Protein AF-A0A9N9IMJ1-F1 (afdb_monomer_lite)

Foldseek 3Di:
DVVDPLLVVLLVLLQVLLCLCVVDVVLVVQLVVDPQADNQQHADPPDVVSSLSNLVRCLSSLVSSLVSCPDPVNVVVDDPVSNVLSNDCPSVLSSVVVNLCVLVVLVPDPDNQLQVNVVNLVVSLVVLVVSPDPPVVSVVSCVVSVVVCVVSDDLVSLVSNQPPPVDDHDPCSCPPRVVVVCCVVVVVVVVPD

Structure (mmCIF, N/CA/C/O backbone):
data_AF-A0A9N9IMJ1-F1
#
_entry.id   AF-A0A9N9IMJ1-F1
#
loop_
_atom_site.group_PDB
_atom_site.id
_atom_site.type_symbol
_atom_site.label_atom_id
_atom_site.label_alt_id
_atom_site.label_comp_id
_atom_site.label_asym_id
_atom_site.label_entity_id
_atom_site.label_seq_id
_atom_site.pdbx_PDB_ins_code
_atom_site.Cartn_x
_atom_site.Cartn_y
_atom_site.Cartn_z
_atom_site.occupancy
_atom_site.B_iso_or_equiv
_atom_site.auth_seq_id
_atom_site.auth_comp_id
_atom_site.auth_asym_id
_atom_site.auth_atom_id
_atom_site.pdbx_PDB_model_num
ATOM 1 N N . ILE A 1 1 ? 13.714 1.171 -1.901 1.00 51.81 1 ILE A N 1
ATOM 2 C CA . ILE A 1 1 ? 12.411 1.342 -1.231 1.00 51.81 1 ILE A CA 1
ATOM 3 C C . ILE A 1 1 ? 12.618 1.492 0.271 1.00 51.81 1 ILE A C 1
ATOM 5 O O . ILE A 1 1 ? 12.362 2.570 0.767 1.00 51.81 1 ILE A O 1
ATOM 9 N N . LEU A 1 2 ? 13.234 0.513 0.952 1.00 51.47 2 LEU A N 1
ATOM 10 C CA . LEU A 1 2 ? 13.618 0.561 2.384 1.00 51.47 2 LEU A CA 1
ATOM 11 C C . LEU A 1 2 ? 14.613 1.675 2.801 1.00 51.47 2 LEU A C 1
ATOM 13 O O . LEU A 1 2 ? 15.133 1.638 3.903 1.00 51.47 2 LEU A O 1
ATOM 17 N N . LYS A 1 3 ? 14.949 2.616 1.913 1.00 58.12 3 LYS A N 1
ATOM 18 C CA . LYS A 1 3 ? 15.825 3.761 2.226 1.00 58.12 3 LYS A CA 1
ATOM 19 C C . LYS A 1 3 ? 15.066 5.088 2.264 1.00 58.12 3 LYS A C 1
ATOM 21 O O . LYS A 1 3 ? 15.697 6.123 2.407 1.00 58.12 3 LYS A O 1
ATOM 26 N N . LEU A 1 4 ? 13.754 5.048 2.034 1.00 67.31 4 LEU A N 1
ATOM 27 C CA . LEU A 1 4 ? 12.893 6.213 2.150 1.00 67.31 4 LEU A CA 1
ATOM 28 C C . LEU A 1 4 ? 12.291 6.199 3.550 1.00 67.31 4 LEU A C 1
ATOM 30 O O . LEU A 1 4 ? 11.561 5.265 3.893 1.00 67.31 4 LEU A O 1
ATOM 34 N N . ASP A 1 5 ? 12.597 7.223 4.339 1.00 72.12 5 ASP A N 1
ATOM 35 C CA . ASP A 1 5 ? 12.198 7.300 5.747 1.00 72.12 5 ASP A CA 1
ATOM 36 C C . ASP A 1 5 ? 10.668 7.246 5.905 1.00 72.12 5 ASP A C 1
ATOM 38 O O . ASP A 1 5 ? 10.141 6.559 6.782 1.00 72.12 5 ASP A O 1
ATOM 42 N N . TRP A 1 6 ? 9.928 7.878 4.988 1.00 76.12 6 TRP A N 1
ATOM 43 C CA . TRP A 1 6 ? 8.462 7.864 4.997 1.00 76.12 6 TRP A CA 1
ATOM 44 C C . TRP A 1 6 ? 7.865 6.490 4.656 1.00 76.12 6 TRP A C 1
ATOM 46 O O . TRP A 1 6 ? 6.752 6.176 5.092 1.00 76.12 6 TRP A O 1
ATOM 56 N N . VAL A 1 7 ? 8.582 5.650 3.898 1.00 76.88 7 VAL A N 1
ATOM 57 C CA . VAL A 1 7 ? 8.132 4.284 3.597 1.00 76.88 7 VAL A CA 1
ATOM 58 C C . VAL A 1 7 ? 8.228 3.439 4.856 1.00 76.88 7 VAL A C 1
ATOM 60 O O . VAL A 1 7 ? 7.253 2.783 5.207 1.00 76.88 7 VAL A O 1
ATOM 63 N N . GLU A 1 8 ? 9.359 3.482 5.561 1.00 78.94 8 GLU A N 1
ATOM 64 C CA . GLU A 1 8 ? 9.535 2.763 6.827 1.00 78.94 8 GLU A CA 1
ATOM 65 C C . GLU A 1 8 ? 8.523 3.229 7.884 1.00 78.94 8 GLU A C 1
ATOM 67 O O . GLU A 1 8 ? 7.889 2.408 8.552 1.00 78.94 8 GLU A O 1
ATOM 72 N N . GLU A 1 9 ? 8.288 4.539 7.976 1.00 83.44 9 GLU A N 1
ATOM 73 C CA . GLU A 1 9 ? 7.248 5.102 8.836 1.00 83.44 9 GLU A CA 1
ATOM 74 C C . GLU A 1 9 ? 5.864 4.523 8.498 1.00 83.44 9 GLU A C 1
ATOM 76 O O . GLU A 1 9 ? 5.139 4.045 9.376 1.00 83.44 9 GLU A O 1
ATOM 81 N N . SER A 1 10 ? 5.511 4.497 7.213 1.00 84.19 10 SER A N 1
ATOM 82 C CA . SER A 1 10 ? 4.242 3.942 6.736 1.00 84.19 10 SER A CA 1
ATOM 83 C C . SER A 1 10 ? 4.138 2.434 6.986 1.00 84.19 10 SER A C 1
ATOM 85 O O . SER A 1 10 ? 3.051 1.938 7.306 1.00 84.19 10 SER A O 1
ATOM 87 N N . MET A 1 11 ? 5.266 1.711 6.931 1.00 82.44 11 MET A N 1
ATOM 88 C CA . MET A 1 11 ? 5.334 0.297 7.302 1.00 82.44 11 MET A CA 1
ATOM 89 C C . MET A 1 11 ? 5.001 0.068 8.763 1.00 82.44 11 MET A C 1
ATOM 91 O O . MET A 1 11 ? 4.207 -0.817 9.097 1.00 82.44 11 MET A O 1
ATOM 95 N N . ASN A 1 12 ? 5.579 0.885 9.632 1.00 87.56 12 ASN A N 1
ATOM 96 C CA . ASN A 1 12 ? 5.341 0.800 11.061 1.00 87.56 12 ASN A CA 1
ATOM 97 C C . ASN A 1 12 ? 3.895 1.176 11.405 1.00 87.56 12 ASN A C 1
ATOM 99 O O . ASN A 1 12 ? 3.254 0.453 12.166 1.00 87.56 12 ASN A O 1
ATOM 103 N N . ASN A 1 13 ? 3.338 2.210 10.767 1.00 88.88 13 ASN A N 1
ATOM 104 C CA . ASN A 1 13 ? 1.931 2.590 10.934 1.00 88.88 13 ASN A CA 1
ATOM 105 C C . ASN A 1 13 ? 0.978 1.459 10.502 1.00 88.88 13 ASN A C 1
ATOM 107 O O . ASN A 1 13 ? 0.049 1.111 11.230 1.00 88.88 13 ASN A O 1
ATOM 111 N N . THR A 1 14 ? 1.239 0.827 9.354 1.00 88.19 14 THR A N 1
ATOM 112 C CA . THR A 1 14 ? 0.490 -0.346 8.870 1.00 88.19 14 THR A CA 1
ATOM 113 C C . THR A 1 14 ? 0.527 -1.486 9.891 1.00 88.19 14 THR A C 1
ATOM 115 O O . THR A 1 14 ? -0.516 -2.020 10.273 1.00 88.19 14 THR A O 1
ATOM 118 N N . LYS A 1 15 ? 1.719 -1.830 10.398 1.00 89.50 15 LYS A N 1
ATOM 119 C CA . LYS A 1 15 ? 1.896 -2.860 11.435 1.00 89.50 15 LYS A CA 1
ATOM 120 C C . LYS A 1 15 ? 1.122 -2.531 12.706 1.00 89.50 15 LYS A C 1
ATOM 122 O O . LYS A 1 15 ? 0.497 -3.428 13.274 1.00 89.50 15 LYS A O 1
ATOM 127 N N . GLU A 1 16 ? 1.160 -1.278 13.145 1.00 90.94 16 GLU A N 1
ATOM 128 C CA . GLU A 1 16 ? 0.479 -0.812 14.353 1.00 90.94 16 GLU A CA 1
ATOM 129 C C . GLU A 1 16 ? -1.043 -0.985 14.229 1.00 90.94 16 GLU A C 1
ATOM 131 O O . GLU A 1 16 ? -1.668 -1.560 15.121 1.00 90.94 16 GLU A O 1
ATOM 136 N N . ILE A 1 17 ? -1.624 -0.607 13.083 1.00 90.06 17 ILE A N 1
ATOM 137 C CA . ILE A 1 17 ? -3.058 -0.768 12.796 1.00 90.06 17 ILE A CA 1
ATOM 138 C C . ILE A 1 17 ? -3.457 -2.245 12.802 1.00 90.06 17 ILE A C 1
ATOM 140 O O . ILE A 1 17 ? -4.370 -2.631 13.536 1.00 90.06 17 ILE A O 1
ATOM 144 N N . VAL A 1 18 ? -2.773 -3.094 12.024 1.00 89.75 18 VAL A N 1
ATOM 145 C CA . VAL A 1 18 ? -3.121 -4.525 11.958 1.00 89.75 18 VAL A CA 1
ATOM 146 C C . VAL A 1 18 ? -2.971 -5.182 13.324 1.00 89.75 18 VAL A C 1
ATOM 148 O O . VAL A 1 18 ? -3.825 -5.969 13.734 1.00 89.75 18 VAL A O 1
ATOM 151 N N . THR A 1 19 ? -1.903 -4.849 14.049 1.00 90.75 19 THR A N 1
ATOM 152 C CA . THR A 1 19 ? -1.652 -5.395 15.383 1.00 90.75 19 THR A CA 1
ATOM 153 C C . THR A 1 19 ? -2.737 -4.965 16.355 1.00 90.75 19 THR A C 1
ATOM 155 O O . THR A 1 19 ? -3.228 -5.808 17.102 1.00 90.75 19 THR A O 1
ATOM 158 N N . PHE A 1 20 ? -3.166 -3.701 16.329 1.00 91.38 20 PHE A N 1
ATOM 159 C CA . PHE A 1 20 ? -4.254 -3.219 17.174 1.00 91.38 20 PHE A CA 1
ATOM 160 C C . PHE A 1 20 ? -5.540 -4.019 16.943 1.00 91.38 20 PHE A C 1
ATOM 162 O O . PHE A 1 20 ? -6.058 -4.615 17.888 1.00 91.38 20 PHE A O 1
ATOM 169 N N . PHE A 1 21 ? -6.015 -4.104 15.697 1.00 88.50 21 PHE A N 1
ATOM 170 C CA . PHE A 1 21 ? -7.271 -4.793 15.400 1.00 88.50 21 PHE A CA 1
ATOM 171 C C . PHE A 1 21 ? -7.191 -6.292 15.699 1.00 88.50 21 PHE A C 1
ATOM 173 O O . PHE A 1 21 ? -8.089 -6.8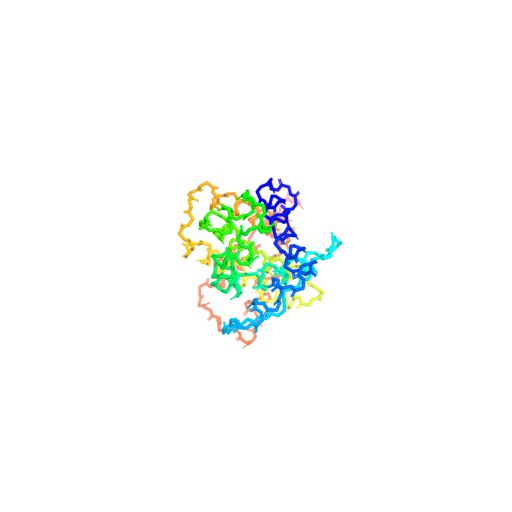12 16.348 1.00 88.5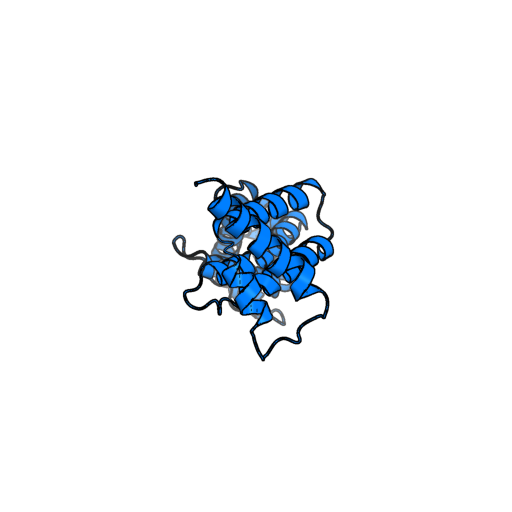0 21 PHE A O 1
ATOM 180 N N . ARG A 1 22 ? -6.096 -6.974 15.338 1.00 85.88 22 ARG A N 1
ATOM 181 C CA . ARG A 1 22 ? -5.948 -8.420 15.594 1.00 85.88 22 ARG A CA 1
ATOM 182 C C . ARG A 1 22 ? -5.691 -8.788 17.056 1.00 85.88 22 ARG A C 1
ATOM 184 O O . ARG A 1 22 ? -5.964 -9.913 17.457 1.00 85.88 22 ARG A O 1
ATOM 191 N N . SER A 1 23 ? -5.124 -7.886 17.857 1.00 86.38 23 SER A N 1
ATOM 192 C CA . SER A 1 23 ? -4.896 -8.145 19.290 1.00 86.38 23 SER A CA 1
ATOM 193 C C . SER A 1 23 ? -6.136 -7.888 20.146 1.00 86.38 23 SER A C 1
ATOM 195 O O . SER A 1 23 ? -6.241 -8.421 21.251 1.00 86.38 23 SER A O 1
ATOM 197 N N . HIS A 1 24 ? -7.100 -7.114 19.640 1.00 87.88 24 HIS A N 1
ATOM 198 C CA . HIS A 1 24 ? -8.314 -6.753 20.362 1.00 87.88 24 HIS A CA 1
ATOM 199 C C . HIS A 1 24 ? -9.537 -7.410 19.722 1.00 87.88 24 HIS A C 1
ATOM 201 O O . HIS A 1 24 ? -10.136 -6.854 18.805 1.00 87.88 24 HIS A O 1
ATOM 207 N N . TYR A 1 25 ? -9.983 -8.542 20.280 1.00 85.31 25 TYR A N 1
ATOM 208 C CA . TYR A 1 25 ? -11.111 -9.322 19.740 1.00 85.31 25 TYR A CA 1
ATOM 209 C C . TYR A 1 25 ? -12.373 -8.483 19.462 1.00 85.31 25 TYR A C 1
ATOM 211 O O . TYR A 1 25 ? -13.089 -8.728 18.497 1.00 85.31 25 TYR A O 1
ATOM 219 N N . ARG A 1 26 ? -12.656 -7.477 20.306 1.00 83.38 26 ARG A N 1
ATOM 220 C CA . ARG A 1 26 ? -13.804 -6.573 20.128 1.00 83.38 26 ARG A CA 1
ATOM 221 C C . ARG A 1 26 ? -13.623 -5.653 18.930 1.00 83.38 26 ARG A C 1
ATOM 223 O O . ARG A 1 26 ? -14.591 -5.403 18.225 1.00 83.38 26 ARG A O 1
ATOM 230 N N . ALA A 1 27 ? -12.410 -5.144 18.727 1.00 84.94 27 ALA A N 1
ATOM 231 C CA . ALA A 1 27 ? -12.110 -4.263 17.611 1.00 84.94 27 ALA A CA 1
ATOM 232 C C . ALA A 1 27 ? -12.186 -5.026 16.286 1.00 84.94 27 ALA A C 1
ATOM 234 O O . ALA A 1 27 ? -12.791 -4.536 15.340 1.00 84.94 27 ALA A O 1
ATOM 235 N N . GLU A 1 28 ? -11.649 -6.248 16.245 1.00 86.81 28 GLU A N 1
ATOM 236 C CA . GLU A 1 28 ? -11.773 -7.133 15.085 1.00 86.81 28 GLU A CA 1
ATOM 237 C C . GLU A 1 28 ? -13.234 -7.471 14.778 1.00 86.81 28 GLU A C 1
ATOM 239 O O . GLU A 1 28 ? -13.665 -7.331 13.640 1.00 86.81 28 GLU A O 1
ATOM 244 N N . ALA A 1 29 ? -14.021 -7.850 15.788 1.00 85.06 29 AL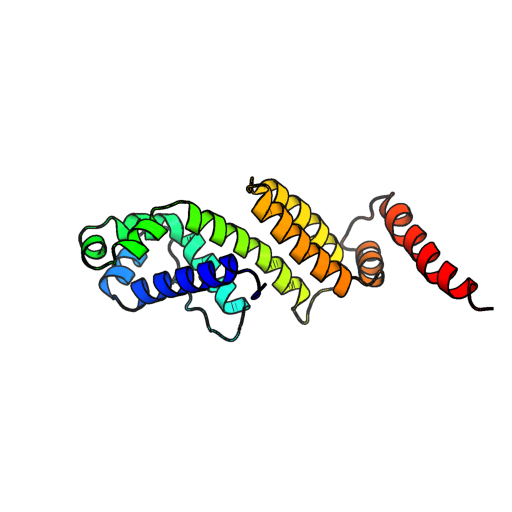A A N 1
ATOM 245 C CA . ALA A 1 29 ? -15.429 -8.185 15.593 1.00 85.06 29 ALA A CA 1
ATOM 246 C C . ALA A 1 29 ? -16.253 -7.002 15.060 1.00 85.06 29 ALA A C 1
ATOM 248 O O . ALA A 1 29 ? -17.093 -7.198 14.189 1.00 85.06 29 ALA A O 1
ATOM 249 N N . ILE A 1 30 ? -16.006 -5.789 15.563 1.00 84.75 30 ILE A N 1
ATOM 250 C CA . ILE A 1 30 ? -16.658 -4.566 15.074 1.00 84.75 30 ILE A CA 1
ATOM 251 C C . ILE A 1 30 ? -16.250 -4.287 13.627 1.00 84.75 30 ILE A C 1
ATOM 253 O O . ILE A 1 30 ? -17.113 -4.024 12.798 1.00 84.75 30 ILE A O 1
ATOM 257 N N . LEU A 1 31 ? -14.960 -4.414 13.304 1.00 87.19 31 LEU A N 1
ATOM 258 C CA . LEU A 1 31 ? -14.483 -4.225 11.938 1.00 87.19 31 LEU A CA 1
ATOM 259 C C . LEU A 1 31 ? -15.154 -5.214 10.972 1.00 87.19 31 LEU A C 1
ATOM 261 O O . LEU A 1 31 ? -15.592 -4.814 9.904 1.00 87.19 31 LEU A O 1
ATOM 265 N N . GLN A 1 32 ? -15.300 -6.483 11.358 1.00 86.62 32 GLN A N 1
ATOM 266 C CA . GLN A 1 32 ? -15.949 -7.516 10.534 1.00 86.62 32 GLN A CA 1
ATOM 267 C C . GLN A 1 32 ? -17.470 -7.325 10.374 1.00 86.62 32 GLN A C 1
ATOM 269 O O . GLN A 1 32 ? -18.084 -7.984 9.538 1.00 86.62 32 GLN A O 1
ATOM 274 N N . GLN A 1 33 ? -18.100 -6.462 11.178 1.00 85.69 33 GLN A N 1
ATOM 275 C CA . GLN A 1 33 ? -19.522 -6.120 11.043 1.00 85.69 33 GLN A CA 1
ATOM 276 C C . GLN A 1 33 ? -19.763 -4.989 10.037 1.00 85.69 33 GLN A C 1
ATOM 278 O O . GLN A 1 33 ? -20.890 -4.826 9.570 1.00 85.69 33 GLN A O 1
ATOM 283 N N . GLU A 1 34 ? -18.727 -4.220 9.696 1.00 84.75 34 GLU A N 1
ATOM 284 C CA . GLU A 1 34 ? -18.815 -3.164 8.693 1.00 84.75 34 GLU A CA 1
ATOM 285 C C . GLU A 1 34 ? -18.881 -3.765 7.273 1.00 84.75 34 GLU A C 1
ATOM 287 O O . GLU A 1 34 ? -18.215 -4.768 6.978 1.00 84.75 34 GLU A O 1
ATOM 292 N N . PRO A 1 35 ? -19.672 -3.169 6.364 1.00 77.19 35 PRO A N 1
ATOM 293 C CA . PRO A 1 35 ? -19.793 -3.647 4.993 1.00 77.19 35 PRO A CA 1
ATOM 294 C C . PRO A 1 35 ? -18.474 -3.484 4.226 1.00 77.19 35 PRO A C 1
ATOM 296 O O . PRO A 1 35 ? -17.724 -2.537 4.452 1.00 77.19 35 PRO A O 1
ATOM 299 N N . ASN A 1 36 ? -18.234 -4.373 3.256 1.00 78.25 36 ASN A N 1
ATOM 300 C CA . ASN A 1 36 ? -17.044 -4.360 2.392 1.00 78.25 36 ASN A CA 1
ATOM 301 C C . ASN A 1 36 ? -15.726 -4.405 3.177 1.00 78.25 36 ASN A C 1
ATOM 303 O O . ASN A 1 36 ? -14.801 -3.644 2.906 1.00 78.25 36 ASN A O 1
ATOM 307 N N . THR A 1 37 ? -15.636 -5.309 4.147 1.00 82.69 37 THR A N 1
ATOM 308 C CA . THR A 1 37 ? -14.400 -5.562 4.884 1.00 82.69 37 THR A CA 1
ATOM 309 C C . THR A 1 37 ? -13.774 -6.885 4.480 1.00 82.69 37 THR A C 1
ATOM 311 O O . THR A 1 37 ? -14.451 -7.854 4.139 1.00 82.69 37 THR A O 1
ATOM 314 N N . ILE A 1 38 ? -12.445 -6.911 4.502 1.00 81.06 38 ILE A N 1
ATOM 315 C CA . ILE A 1 38 ? -11.655 -8.134 4.397 1.00 81.06 38 ILE A CA 1
ATOM 316 C C . ILE A 1 38 ? -10.807 -8.301 5.652 1.00 81.06 38 ILE A C 1
ATOM 318 O O . ILE A 1 38 ? -10.564 -7.356 6.407 1.00 81.06 38 ILE A O 1
ATOM 322 N N . MET A 1 39 ? -10.338 -9.524 5.883 1.00 84.69 39 MET A N 1
ATOM 323 C CA . MET A 1 39 ? -9.428 -9.798 6.986 1.00 84.69 39 MET A CA 1
ATOM 324 C C . MET A 1 39 ? -8.109 -9.048 6.767 1.00 84.69 39 MET A C 1
ATOM 326 O O . MET A 1 39 ? -7.426 -9.271 5.769 1.00 84.69 39 MET A O 1
ATOM 330 N N . LEU A 1 40 ? -7.741 -8.181 7.715 1.00 85.81 40 LEU A N 1
ATOM 331 C CA . LEU A 1 40 ? -6.485 -7.429 7.652 1.00 85.81 40 LEU A CA 1
ATOM 332 C C . LEU A 1 40 ? -5.308 -8.394 7.630 1.00 85.81 40 LEU A C 1
ATOM 334 O O . LEU A 1 40 ? -5.195 -9.216 8.538 1.00 85.81 40 LEU A O 1
ATOM 338 N N . VAL A 1 41 ? -4.440 -8.315 6.627 1.00 84.44 41 VAL A N 1
ATOM 339 C CA . VAL A 1 41 ? -3.302 -9.230 6.465 1.00 84.44 41 VAL A CA 1
ATOM 340 C C . VAL A 1 41 ? -2.170 -8.800 7.393 1.00 84.44 41 VAL A C 1
ATOM 342 O O . VAL A 1 41 ? -1.857 -7.621 7.488 1.00 84.44 41 VAL A O 1
ATOM 345 N N . LYS A 1 42 ? -1.554 -9.749 8.108 1.00 82.38 42 LYS A N 1
ATOM 346 C CA . LYS A 1 42 ? -0.407 -9.436 8.967 1.00 82.38 42 LYS A CA 1
ATOM 347 C C . LYS A 1 42 ? 0.859 -9.373 8.106 1.00 82.38 42 LYS A C 1
ATOM 349 O O . LYS A 1 42 ? 1.177 -10.384 7.480 1.00 82.38 42 LYS A O 1
ATOM 354 N N . PRO A 1 43 ? 1.590 -8.248 8.097 1.00 76.31 43 PRO A N 1
ATOM 355 C CA . PRO A 1 43 ? 2.825 -8.152 7.334 1.00 76.31 43 PRO A CA 1
ATOM 356 C C . PRO A 1 43 ? 3.903 -9.043 7.969 1.00 76.31 43 PRO A C 1
ATOM 358 O O . PRO A 1 43 ? 4.027 -9.102 9.197 1.00 76.31 43 PRO A O 1
ATOM 361 N N . VAL A 1 44 ? 4.678 -9.736 7.133 1.00 72.56 44 VAL A N 1
ATOM 362 C CA . VAL A 1 44 ? 5.856 -10.514 7.536 1.00 72.56 44 VAL A CA 1
ATOM 363 C C . VAL A 1 44 ? 7.100 -9.693 7.211 1.00 72.56 44 VAL A C 1
ATOM 365 O O . VAL A 1 44 ? 7.255 -9.205 6.094 1.00 72.56 44 VAL A O 1
ATOM 368 N N . ASP A 1 45 ? 8.004 -9.548 8.180 1.00 61.59 45 ASP A N 1
ATOM 369 C CA . ASP A 1 45 ? 9.142 -8.620 8.085 1.00 61.59 45 ASP A CA 1
ATOM 370 C C . ASP A 1 45 ? 10.116 -8.925 6.932 1.00 61.59 45 ASP A C 1
ATOM 372 O O . ASP A 1 45 ? 10.828 -8.033 6.478 1.00 61.59 45 ASP A O 1
ATOM 376 N N . THR A 1 46 ? 10.151 -10.165 6.437 1.00 59.75 46 THR A N 1
ATOM 377 C CA . THR A 1 46 ? 11.125 -10.625 5.435 1.00 59.75 46 THR A CA 1
ATOM 378 C C . THR A 1 46 ? 10.641 -10.553 3.988 1.00 59.75 46 THR A C 1
ATOM 380 O O . THR A 1 46 ? 11.451 -10.749 3.084 1.00 59.75 46 THR A O 1
ATOM 383 N N . HIS A 1 47 ? 9.357 -10.273 3.736 1.00 63.66 47 HIS A N 1
ATOM 384 C CA . HIS A 1 47 ? 8.788 -10.319 2.385 1.00 63.66 47 HIS A CA 1
ATOM 385 C C . HIS A 1 47 ? 7.930 -9.089 2.092 1.00 63.66 47 HIS A C 1
ATOM 387 O O . HIS A 1 47 ? 6.808 -8.961 2.585 1.00 63.66 47 HIS A O 1
ATOM 393 N N . TRP A 1 48 ? 8.448 -8.220 1.220 1.00 69.62 48 TRP A N 1
ATOM 394 C CA . TRP A 1 48 ? 7.774 -7.019 0.714 1.00 69.62 48 TRP A CA 1
ATOM 395 C C . TRP A 1 48 ? 6.362 -7.296 0.167 1.00 69.62 48 TRP A C 1
ATOM 397 O O . TRP A 1 48 ? 5.457 -6.484 0.338 1.00 69.62 48 TRP A O 1
ATOM 407 N N . GLU A 1 49 ? 6.146 -8.473 -0.419 1.00 70.25 49 GLU A N 1
ATOM 408 C CA . GLU A 1 49 ? 4.837 -8.907 -0.909 1.00 70.25 49 GLU A CA 1
ATOM 409 C C . GLU A 1 49 ? 3.775 -8.929 0.197 1.00 70.25 49 GLU A C 1
ATOM 411 O O . GLU A 1 49 ? 2.731 -8.300 0.065 1.00 70.25 49 GLU A O 1
ATOM 416 N N . THR A 1 50 ? 4.082 -9.543 1.341 1.00 77.44 50 THR A N 1
ATOM 417 C CA . THR A 1 50 ? 3.140 -9.602 2.471 1.00 77.44 50 THR A CA 1
ATOM 418 C C . THR A 1 50 ? 2.854 -8.225 3.065 1.00 77.44 50 THR A C 1
ATOM 420 O O . THR A 1 50 ? 1.789 -7.991 3.640 1.00 77.44 50 THR A O 1
ATOM 423 N N . TYR A 1 51 ? 3.804 -7.299 2.924 1.00 78.69 51 TYR A N 1
ATOM 424 C CA . TYR A 1 51 ? 3.616 -5.918 3.327 1.00 78.69 51 TYR A CA 1
ATOM 425 C C . TYR A 1 51 ? 2.653 -5.189 2.385 1.00 78.69 51 TYR A C 1
ATOM 427 O O . TYR A 1 51 ? 1.726 -4.532 2.853 1.00 78.69 51 TYR A O 1
ATOM 435 N N . LEU A 1 52 ? 2.815 -5.352 1.071 1.00 79.12 52 LEU A N 1
ATOM 436 C CA . LEU A 1 52 ? 1.869 -4.819 0.093 1.00 79.12 52 LEU A CA 1
ATOM 437 C C . LEU A 1 52 ? 0.460 -5.373 0.296 1.00 79.12 52 LEU A C 1
ATOM 439 O O . LEU A 1 52 ? -0.493 -4.598 0.294 1.00 79.12 52 LEU A O 1
ATOM 443 N N . ASP A 1 53 ? 0.329 -6.675 0.540 1.00 82.69 53 ASP A N 1
ATOM 444 C CA . ASP A 1 53 ? -0.966 -7.302 0.816 1.00 82.69 53 ASP A CA 1
ATOM 445 C C . ASP A 1 53 ? -1.602 -6.716 2.091 1.00 82.69 53 ASP A C 1
ATOM 447 O O . ASP A 1 53 ? -2.804 -6.441 2.141 1.00 82.69 53 ASP A O 1
ATOM 451 N N . SER A 1 54 ? -0.785 -6.443 3.116 1.00 87.19 54 SER A N 1
ATOM 452 C CA . SER A 1 54 ? -1.215 -5.741 4.331 1.00 87.19 54 SER A CA 1
ATOM 453 C C . SER A 1 54 ? -1.708 -4.327 4.028 1.00 87.19 54 SER A C 1
ATOM 455 O O . SER A 1 54 ? -2.797 -3.966 4.477 1.00 87.19 54 SER A O 1
ATOM 457 N N . VAL A 1 55 ? -0.952 -3.536 3.265 1.00 87.12 55 VAL A N 1
ATOM 458 C CA . VAL A 1 55 ? -1.336 -2.171 2.873 1.00 87.12 55 VAL A CA 1
ATOM 459 C C . VAL A 1 55 ? -2.640 -2.184 2.080 1.00 87.12 55 VAL A C 1
ATOM 461 O O . VAL A 1 55 ? -3.563 -1.447 2.415 1.00 87.12 55 VAL A O 1
ATOM 464 N N . GLN A 1 56 ? -2.760 -3.066 1.087 1.00 85.75 56 GLN A N 1
ATOM 465 C CA . GLN A 1 56 ? -3.972 -3.209 0.282 1.00 85.75 56 GLN A CA 1
ATOM 466 C C . GLN A 1 56 ? -5.182 -3.574 1.145 1.00 85.75 56 GLN A C 1
ATOM 468 O O . GLN A 1 56 ? -6.256 -3.001 0.960 1.00 85.75 56 GLN A O 1
ATOM 473 N N . SER A 1 57 ? -5.010 -4.464 2.129 1.00 88.31 57 SER A N 1
ATOM 474 C CA . SER A 1 57 ? -6.098 -4.821 3.043 1.00 88.31 57 SER A CA 1
ATOM 475 C C . SER A 1 57 ? -6.551 -3.662 3.931 1.00 88.31 57 SER A C 1
ATOM 477 O O . SER A 1 57 ? -7.749 -3.495 4.153 1.00 88.31 57 SER A O 1
ATOM 479 N N . ILE A 1 58 ? -5.619 -2.819 4.386 1.00 90.62 58 ILE A N 1
ATOM 480 C CA . ILE A 1 58 ? -5.939 -1.617 5.162 1.00 90.62 58 ILE A CA 1
ATOM 481 C C . ILE A 1 58 ? -6.647 -0.577 4.294 1.00 90.62 58 ILE A C 1
ATOM 483 O O . ILE A 1 58 ? -7.661 -0.035 4.723 1.00 90.62 58 ILE A O 1
ATOM 487 N N . ILE A 1 59 ? -6.142 -0.316 3.084 1.00 87.94 59 ILE A N 1
ATOM 488 C CA . ILE A 1 59 ? -6.737 0.644 2.144 1.00 87.94 59 ILE A CA 1
ATOM 489 C C . ILE A 1 59 ? -8.166 0.230 1.795 1.00 87.94 59 ILE A C 1
ATOM 491 O O . ILE A 1 59 ? -9.082 1.045 1.883 1.00 87.94 59 ILE A O 1
ATOM 495 N N . TYR A 1 60 ? -8.375 -1.047 1.461 1.00 88.00 60 TYR A N 1
ATOM 496 C CA . TYR A 1 60 ? -9.704 -1.575 1.159 1.00 88.00 60 TYR A CA 1
ATOM 497 C C . TYR A 1 60 ? -10.671 -1.362 2.330 1.00 88.00 60 TYR A C 1
ATOM 499 O O . TYR A 1 60 ? -11.810 -0.940 2.144 1.00 88.00 60 TYR A O 1
ATOM 507 N N . CYS A 1 61 ? -10.184 -1.568 3.553 1.00 89.31 61 CYS A N 1
ATOM 508 C CA . CYS A 1 61 ? -10.949 -1.371 4.775 1.00 89.31 61 CYS A CA 1
ATOM 509 C C . CYS A 1 61 ? -10.919 0.075 5.311 1.00 89.31 61 CYS A C 1
ATOM 511 O O . CYS A 1 61 ? -11.379 0.274 6.434 1.00 89.31 61 CYS A O 1
ATOM 513 N N . LYS A 1 62 ? -10.420 1.089 4.575 1.00 90.94 62 LYS A N 1
ATOM 514 C CA . LYS A 1 62 ? -10.222 2.470 5.083 1.00 90.94 62 LYS A CA 1
ATOM 515 C C . LYS A 1 62 ? -11.452 3.006 5.812 1.00 90.94 62 LYS A C 1
ATOM 517 O O . LYS A 1 62 ? -11.367 3.377 6.982 1.00 90.94 62 LYS A O 1
ATOM 522 N N . ILE A 1 63 ? -12.602 2.998 5.137 1.00 88.88 63 ILE A N 1
ATOM 523 C CA . ILE A 1 63 ? -13.859 3.536 5.677 1.00 88.88 63 ILE A CA 1
ATOM 524 C C . ILE A 1 63 ? -14.283 2.748 6.920 1.00 88.88 63 ILE A C 1
ATOM 526 O O . ILE A 1 63 ? -14.601 3.336 7.949 1.00 88.88 63 ILE A O 1
ATOM 530 N N . ALA A 1 64 ? -14.229 1.418 6.857 1.00 89.69 64 ALA A N 1
ATOM 531 C CA . ALA A 1 64 ? -14.599 0.559 7.974 1.00 89.69 64 ALA A CA 1
ATOM 532 C C . ALA A 1 64 ? -13.689 0.765 9.195 1.00 89.69 64 ALA A C 1
ATOM 534 O O . ALA A 1 64 ? -14.175 0.828 10.323 1.00 89.69 64 ALA A O 1
ATOM 535 N N . ILE A 1 65 ? -12.381 0.931 8.983 1.00 90.50 65 ILE A N 1
ATOM 536 C CA . ILE A 1 65 ? -11.402 1.228 10.034 1.00 90.50 65 ILE A CA 1
ATOM 537 C C . ILE A 1 65 ? -11.703 2.592 10.665 1.00 90.50 65 ILE A C 1
ATOM 539 O O . ILE A 1 65 ? -11.759 2.693 11.892 1.00 90.50 65 ILE A O 1
ATOM 543 N N . GLN A 1 66 ? -11.935 3.628 9.854 1.00 91.94 66 GLN A N 1
ATOM 544 C CA . GLN A 1 66 ? -12.264 4.967 10.347 1.00 91.94 66 GLN A CA 1
ATOM 545 C C . GLN A 1 66 ? -13.560 4.956 11.172 1.00 91.94 66 GLN A C 1
ATOM 547 O O . GLN A 1 66 ? -13.571 5.459 12.297 1.00 91.94 66 GLN A O 1
ATOM 552 N N . THR A 1 67 ? -14.617 4.309 10.677 1.00 88.81 67 THR A N 1
ATOM 553 C CA . THR A 1 67 ? -15.900 4.165 11.385 1.00 88.81 67 THR A CA 1
ATOM 554 C C . THR A 1 67 ? -15.748 3.374 12.682 1.00 88.81 67 THR A C 1
ATOM 556 O O . THR A 1 67 ? -16.232 3.802 13.732 1.00 88.81 67 THR A O 1
ATOM 559 N N . SER A 1 68 ? -15.005 2.265 12.647 1.00 88.25 68 SER A N 1
ATOM 560 C CA . SER A 1 68 ? -14.730 1.426 13.817 1.00 88.25 68 SER A CA 1
ATOM 561 C C . SER A 1 68 ? -14.048 2.227 14.927 1.00 88.25 68 SER A C 1
ATOM 563 O O . SER A 1 68 ? -14.469 2.189 16.080 1.00 88.25 68 SER A O 1
ATOM 565 N N . VAL A 1 69 ? -13.030 3.022 14.593 1.00 89.94 69 VAL A N 1
ATOM 566 C CA . VAL A 1 69 ? -12.275 3.821 15.572 1.00 89.94 69 VAL A CA 1
ATOM 567 C C . VAL A 1 69 ? -13.108 4.941 16.212 1.00 89.94 69 VAL A C 1
ATOM 569 O O . VAL A 1 69 ? -12.806 5.374 17.330 1.00 89.94 69 VAL A O 1
ATOM 572 N N . LEU A 1 70 ? -14.174 5.396 15.550 1.00 89.31 70 LEU A N 1
ATOM 573 C CA . LEU A 1 70 ? -15.122 6.358 16.116 1.00 89.31 70 LEU A CA 1
ATOM 574 C C . LEU A 1 70 ? -16.110 5.718 17.098 1.00 89.31 70 LEU A C 1
ATOM 576 O O . LEU A 1 70 ? -16.684 6.433 17.923 1.00 89.31 70 LEU A O 1
ATOM 580 N N . GLN A 1 71 ? -16.293 4.394 17.065 1.00 87.75 71 GLN A N 1
ATOM 581 C CA . GLN A 1 71 ? -17.184 3.727 18.008 1.00 87.75 71 GLN A CA 1
ATOM 582 C C . GLN A 1 71 ? -16.656 3.864 19.447 1.00 87.75 71 GLN A C 1
ATOM 584 O O . GLN A 1 71 ? -15.462 3.658 19.682 1.00 87.75 71 GLN A O 1
ATOM 589 N N . PRO A 1 72 ? -17.514 4.144 20.449 1.00 86.06 72 PRO A N 1
ATOM 590 C CA . PRO A 1 72 ? -17.079 4.373 21.833 1.00 86.06 72 PRO A CA 1
ATOM 591 C C . PRO A 1 72 ? -16.273 3.210 22.428 1.00 86.06 72 PRO A C 1
ATOM 593 O O . PRO A 1 72 ? -15.355 3.406 23.220 1.00 86.06 72 PRO A O 1
ATOM 596 N N . THR A 1 73 ? -16.610 1.988 22.021 1.00 86.12 73 THR A N 1
ATOM 597 C CA . THR A 1 73 ? -15.964 0.737 22.432 1.00 86.12 73 THR A CA 1
ATOM 598 C C . THR A 1 73 ? -14.496 0.674 22.026 1.00 86.12 73 THR A C 1
ATOM 600 O O . THR A 1 73 ? -13.674 0.237 22.826 1.00 86.12 73 THR A O 1
ATOM 603 N N . ILE A 1 74 ? -14.162 1.121 20.815 1.00 87.00 74 ILE A N 1
ATOM 604 C CA . ILE A 1 74 ? -12.795 1.123 20.286 1.00 87.00 74 ILE A CA 1
ATOM 605 C C . ILE A 1 74 ? -12.092 2.424 20.657 1.00 87.00 74 ILE A C 1
ATOM 607 O O . ILE A 1 74 ? -10.956 2.384 21.119 1.00 87.00 74 ILE A O 1
ATOM 611 N N . SER A 1 75 ? -12.782 3.562 20.538 1.00 86.88 75 SER A N 1
ATOM 612 C CA . SER A 1 75 ? -12.267 4.904 20.830 1.00 86.88 75 SER A CA 1
ATOM 613 C C . SER A 1 75 ? -11.641 5.033 22.223 1.00 86.88 75 SER A C 1
ATOM 615 O O . SER A 1 75 ? -10.739 5.846 22.400 1.00 86.88 75 SER A O 1
ATOM 617 N N . ASN A 1 76 ? -12.125 4.272 23.207 1.00 85.56 76 ASN A N 1
ATOM 618 C CA . ASN A 1 76 ? -11.609 4.300 24.579 1.00 85.56 76 ASN A CA 1
ATOM 619 C C . ASN A 1 76 ? -10.379 3.403 24.795 1.00 85.56 76 ASN A C 1
ATOM 621 O O . ASN A 1 76 ? -9.704 3.534 25.812 1.00 85.56 76 ASN A O 1
ATOM 625 N N . ILE A 1 77 ? -10.121 2.468 23.879 1.00 88.25 77 ILE A N 1
ATOM 626 C CA . ILE A 1 77 ? -9.044 1.474 23.980 1.00 88.25 77 ILE A CA 1
ATOM 627 C C . ILE A 1 77 ? -7.881 1.851 23.058 1.00 88.25 77 ILE A C 1
ATOM 629 O O . ILE A 1 77 ? -6.722 1.615 23.392 1.00 88.25 77 ILE A O 1
ATOM 633 N N . ILE A 1 78 ? -8.177 2.441 21.897 1.00 89.25 78 ILE A N 1
ATOM 634 C CA . ILE A 1 78 ? -7.153 2.870 20.952 1.00 89.25 78 ILE A CA 1
ATOM 635 C C . ILE A 1 78 ? -6.332 4.034 21.522 1.00 89.25 78 ILE A C 1
ATOM 637 O O . ILE A 1 78 ? -6.864 4.974 22.115 1.00 89.25 78 ILE A O 1
ATOM 641 N N . GLY A 1 79 ? -5.014 3.987 21.327 1.00 89.88 79 GLY A N 1
ATOM 642 C CA . GLY A 1 79 ? -4.136 5.094 21.694 1.00 89.88 79 GLY A CA 1
ATOM 643 C C . GLY A 1 79 ? -4.464 6.354 20.889 1.00 89.88 79 GLY A C 1
ATOM 644 O O . GLY A 1 79 ? -4.735 6.279 19.689 1.00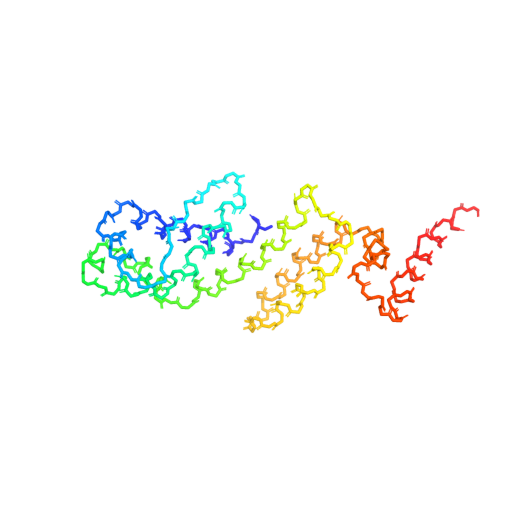 89.88 79 GLY A O 1
ATOM 645 N N . TYR A 1 80 ? -4.395 7.524 21.533 1.00 88.44 80 TYR A N 1
ATOM 646 C CA . TYR A 1 80 ? -4.713 8.811 20.899 1.00 88.44 80 TYR A CA 1
ATOM 647 C C . TYR A 1 80 ? -3.924 9.043 19.600 1.00 88.44 80 TYR A C 1
ATOM 649 O O . TYR A 1 80 ? -4.510 9.432 18.597 1.00 88.44 80 TYR A O 1
ATOM 657 N N . ASN A 1 81 ? -2.623 8.733 19.597 1.00 89.06 81 ASN A N 1
ATOM 658 C CA . ASN A 1 81 ? -1.746 8.914 18.437 1.00 89.06 81 ASN A CA 1
ATOM 659 C C . ASN A 1 81 ? -2.193 8.065 17.228 1.00 89.06 81 ASN A C 1
ATOM 661 O O . ASN A 1 81 ? -2.404 8.586 16.131 1.00 89.06 81 ASN A O 1
ATOM 665 N N . LEU A 1 82 ? -2.432 6.767 17.442 1.00 88.69 82 LEU A N 1
ATOM 666 C CA . LEU A 1 82 ? -2.915 5.871 16.390 1.00 88.69 82 LEU A CA 1
ATOM 667 C C . LEU A 1 82 ? -4.289 6.313 15.867 1.00 88.69 82 LEU A C 1
ATOM 669 O O . LEU A 1 82 ? -4.520 6.333 14.660 1.00 88.69 82 LEU A O 1
ATOM 673 N N . LYS A 1 83 ? -5.180 6.748 16.765 1.00 89.94 83 LYS A N 1
ATOM 674 C CA . LYS A 1 83 ? -6.488 7.297 16.397 1.00 89.94 83 LYS A CA 1
ATOM 675 C C . LYS A 1 83 ? -6.364 8.534 15.507 1.00 89.94 83 LYS A C 1
ATOM 677 O O . LYS A 1 83 ? -7.038 8.608 14.484 1.00 89.94 83 LYS A O 1
ATOM 682 N N . THR A 1 84 ? -5.511 9.493 15.866 1.00 90.75 84 THR A N 1
ATOM 683 C CA . THR A 1 84 ? -5.309 10.706 15.060 1.00 90.75 84 THR A CA 1
ATOM 684 C C . THR A 1 84 ? -4.726 10.393 13.688 1.00 90.75 84 THR A C 1
ATOM 686 O O . THR A 1 84 ? -5.163 10.983 12.706 1.00 90.75 84 THR A O 1
ATOM 689 N N . LYS A 1 85 ? -3.812 9.417 13.598 1.00 91.50 85 LYS A N 1
ATOM 690 C CA . LYS A 1 85 ? -3.246 8.961 12.322 1.00 91.50 85 LYS A CA 1
ATOM 691 C C . LYS A 1 85 ? -4.298 8.315 11.419 1.00 91.50 85 LYS A C 1
ATOM 693 O O . LYS A 1 85 ? -4.361 8.640 10.244 1.00 91.50 85 LYS A O 1
ATOM 698 N N . ILE A 1 86 ? -5.143 7.438 11.967 1.00 90.88 86 ILE A N 1
ATOM 699 C CA . ILE A 1 86 ? -6.221 6.764 11.220 1.00 90.88 86 ILE A CA 1
ATOM 700 C C . ILE A 1 86 ? -7.264 7.764 10.701 1.00 90.88 86 ILE A C 1
ATOM 702 O O . ILE A 1 86 ? -7.809 7.592 9.612 1.00 90.88 86 ILE A O 1
ATOM 706 N N . LEU A 1 87 ? -7.575 8.804 11.476 1.00 90.06 87 LEU A N 1
ATOM 707 C CA . LEU A 1 87 ? -8.558 9.813 11.075 1.00 90.06 87 LEU A CA 1
ATOM 708 C C . LEU A 1 87 ? -7.977 10.886 10.140 1.00 90.06 87 LEU A C 1
ATOM 710 O O . LEU A 1 87 ? -8.743 11.544 9.445 1.00 90.06 87 LEU A O 1
ATOM 714 N N . GLY A 1 88 ? -6.655 11.071 10.118 1.00 88.00 88 GLY A N 1
ATOM 715 C CA . GLY A 1 88 ? -5.979 12.013 9.226 1.00 88.00 88 GLY A CA 1
ATOM 716 C C . GLY A 1 88 ? -5.745 11.443 7.826 1.00 88.00 88 GLY A C 1
ATOM 717 O O . GLY A 1 88 ? -5.517 10.249 7.670 1.00 88.00 88 GLY A O 1
ATOM 718 N N . GLU A 1 89 ? -5.751 12.303 6.803 1.00 85.88 89 GLU A N 1
ATOM 719 C CA . GLU A 1 89 ? -5.531 11.897 5.401 1.00 85.88 89 GLU A CA 1
ATOM 720 C C . GLU A 1 89 ? -4.061 11.611 5.061 1.00 85.88 89 GLU A C 1
ATOM 722 O O . GLU A 1 89 ? -3.783 10.852 4.137 1.00 85.88 89 GLU A O 1
ATOM 727 N N . GLU A 1 90 ? -3.110 12.157 5.827 1.00 83.31 90 GLU A N 1
ATOM 728 C CA . GLU A 1 90 ? -1.672 12.011 5.552 1.00 83.31 90 GLU A CA 1
ATOM 729 C C . GLU A 1 90 ? -1.240 10.540 5.470 1.00 83.31 90 GLU A C 1
ATOM 731 O O . GLU A 1 90 ? -0.551 10.140 4.531 1.00 83.31 90 GLU A O 1
ATOM 736 N N . LEU A 1 91 ? -1.686 9.717 6.425 1.00 86.94 91 LEU A N 1
ATOM 737 C CA . LEU A 1 91 ? -1.405 8.286 6.426 1.00 86.94 91 LEU A CA 1
ATOM 738 C C . LEU A 1 91 ? -1.945 7.624 5.155 1.00 86.94 91 LEU A C 1
ATOM 740 O O . LEU A 1 91 ? -1.228 6.872 4.503 1.00 86.94 91 LEU A O 1
ATOM 744 N N . TRP A 1 92 ? -3.203 7.889 4.809 1.00 87.56 92 TRP A N 1
ATOM 745 C CA . TRP A 1 92 ? -3.867 7.230 3.686 1.00 87.56 92 TRP A CA 1
ATOM 746 C C . TRP A 1 92 ? -3.231 7.601 2.354 1.00 87.56 92 TRP A C 1
ATOM 748 O O . TRP A 1 92 ? -3.014 6.715 1.535 1.00 87.56 92 TRP A O 1
ATOM 758 N N . ASN A 1 93 ? -2.845 8.864 2.181 1.00 82.00 93 ASN A N 1
ATOM 759 C CA . ASN A 1 93 ? -2.121 9.314 0.996 1.00 82.00 93 ASN A CA 1
ATOM 760 C C . ASN A 1 93 ? -0.782 8.574 0.859 1.00 82.00 93 ASN A C 1
ATOM 762 O O . ASN A 1 93 ? -0.475 8.042 -0.207 1.00 82.00 93 ASN A O 1
ATOM 766 N N . LYS A 1 94 ? -0.020 8.444 1.957 1.00 80.50 94 LYS A N 1
ATOM 767 C CA . LYS A 1 94 ? 1.224 7.656 1.966 1.00 80.50 94 LYS A CA 1
ATOM 768 C C . LYS A 1 94 ? 0.978 6.171 1.676 1.00 80.50 94 LYS A C 1
ATOM 770 O O . LYS A 1 94 ? 1.792 5.543 1.010 1.00 80.50 94 LYS A O 1
ATOM 775 N N . LEU A 1 95 ? -0.128 5.583 2.135 1.00 84.31 95 LEU A N 1
ATOM 776 C CA . LEU A 1 95 ? -0.454 4.182 1.838 1.00 84.31 95 LEU A CA 1
ATOM 777 C C . LEU A 1 95 ? -0.857 3.969 0.371 1.00 84.31 95 LEU A C 1
ATOM 779 O O . LEU A 1 95 ? -0.420 2.988 -0.232 1.00 84.31 95 LEU A O 1
ATOM 783 N N . GLU A 1 96 ? -1.625 4.885 -0.225 1.00 79.75 96 GLU A N 1
ATOM 784 C CA . GLU A 1 96 ? -1.957 4.845 -1.658 1.00 79.75 96 GLU A CA 1
ATOM 785 C C . GLU A 1 96 ? -0.698 4.947 -2.529 1.00 79.75 96 GLU A C 1
ATOM 787 O O . GLU A 1 96 ? -0.564 4.220 -3.511 1.00 79.75 96 GLU A O 1
ATOM 792 N N . LEU A 1 97 ? 0.296 5.739 -2.116 1.00 75.69 97 LEU A N 1
ATOM 793 C CA . LEU A 1 97 ? 1.610 5.759 -2.766 1.00 75.69 97 LEU A CA 1
ATOM 794 C C . LEU A 1 97 ? 2.299 4.392 -2.759 1.00 75.69 97 LEU A C 1
ATOM 796 O O . LEU A 1 97 ? 2.880 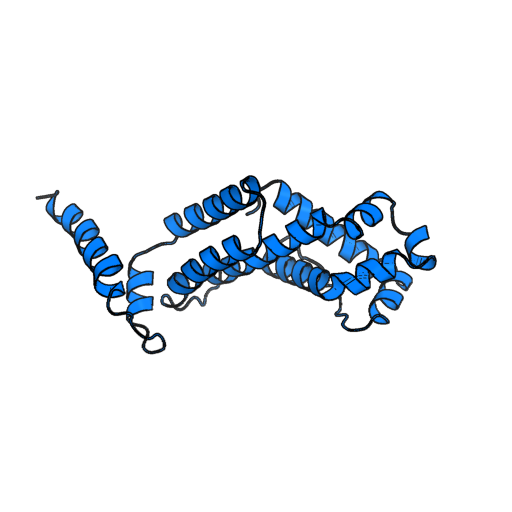3.968 -3.759 1.00 75.69 97 LEU A O 1
ATOM 800 N N . LEU A 1 98 ? 2.222 3.662 -1.644 1.00 75.56 98 LEU A N 1
ATOM 801 C CA . LEU A 1 98 ? 2.829 2.333 -1.544 1.00 75.56 98 LEU A CA 1
ATOM 802 C C . LEU A 1 98 ? 2.139 1.306 -2.445 1.00 75.56 98 LEU A C 1
ATOM 804 O O . LEU A 1 98 ? 2.780 0.339 -2.854 1.00 75.56 98 LEU A O 1
ATOM 808 N N . LYS A 1 99 ? 0.871 1.517 -2.811 1.00 71.31 99 LYS A N 1
ATOM 809 C CA . L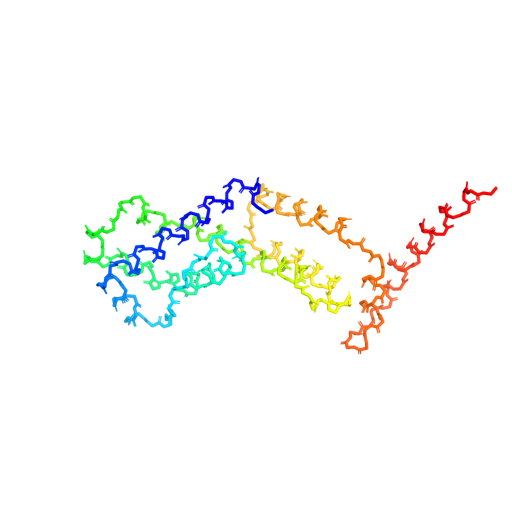YS A 1 99 ? 0.170 0.672 -3.785 1.00 71.31 99 LYS A CA 1
ATOM 810 C C . LYS A 1 99 ? 0.860 0.697 -5.149 1.00 71.31 99 LYS A C 1
ATOM 812 O O . LYS A 1 99 ? 0.949 -0.349 -5.786 1.00 71.31 99 LYS A O 1
ATOM 817 N N . LEU A 1 100 ? 1.418 1.837 -5.566 1.00 66.75 100 LEU A N 1
ATOM 818 C CA . LEU A 1 100 ? 2.203 1.935 -6.804 1.00 66.75 100 LEU A CA 1
ATOM 819 C C . LEU A 1 100 ? 3.488 1.108 -6.748 1.00 66.75 100 LEU A C 1
ATOM 821 O O . LEU A 1 100 ? 3.963 0.594 -7.755 1.00 66.75 100 LEU A O 1
ATOM 825 N N . LEU A 1 101 ? 4.048 0.893 -5.561 1.00 66.19 101 LEU A N 1
ATOM 826 C CA . LEU A 1 101 ? 5.222 0.039 -5.420 1.00 66.19 101 LEU A CA 1
ATOM 827 C C . LEU A 1 101 ? 4.884 -1.453 -5.642 1.00 66.19 101 LEU A C 1
ATOM 829 O O . LEU A 1 101 ? 5.801 -2.268 -5.741 1.00 66.19 101 LEU A O 1
ATOM 833 N N . HIS A 1 102 ? 3.605 -1.827 -5.820 1.00 64.19 102 HIS A N 1
ATOM 834 C CA . HIS A 1 102 ? 3.222 -3.131 -6.377 1.00 64.19 102 HIS A CA 1
ATOM 835 C C . HIS A 1 102 ? 3.828 -3.369 -7.761 1.00 64.19 102 HIS A C 1
ATOM 837 O O . HIS A 1 102 ? 4.166 -4.500 -8.084 1.00 64.19 102 HIS A O 1
ATOM 843 N N . PHE A 1 103 ? 4.077 -2.330 -8.557 1.00 61.66 103 PHE A N 1
ATOM 844 C CA . PHE A 1 103 ? 4.775 -2.506 -9.827 1.00 61.66 103 PHE A CA 1
ATOM 845 C C . PHE A 1 103 ? 6.222 -2.979 -9.643 1.00 61.66 103 PHE A C 1
ATOM 847 O O . PHE A 1 103 ? 6.753 -3.668 -10.504 1.00 61.66 103 PHE A O 1
ATOM 854 N N . ILE A 1 104 ? 6.852 -2.727 -8.492 1.00 60.00 104 ILE A N 1
ATOM 855 C CA . ILE A 1 104 ? 8.179 -3.284 -8.191 1.00 60.00 104 ILE A CA 1
ATOM 856 C C . ILE A 1 104 ? 8.115 -4.806 -8.011 1.00 60.00 104 ILE A C 1
ATOM 858 O O . ILE A 1 104 ? 9.055 -5.499 -8.390 1.00 60.00 104 ILE A O 1
ATOM 862 N N . LYS A 1 105 ? 6.965 -5.351 -7.589 1.00 60.16 105 LYS A N 1
ATOM 863 C CA . LYS A 1 105 ? 6.702 -6.799 -7.594 1.00 60.16 105 LYS A CA 1
ATOM 864 C C . LYS A 1 105 ? 6.813 -7.393 -9.001 1.00 60.16 105 LYS A C 1
ATOM 866 O O . LYS A 1 105 ? 7.322 -8.498 -9.140 1.00 60.16 105 LYS A O 1
ATOM 871 N N . LEU A 1 106 ? 6.386 -6.670 -10.044 1.00 60.09 106 LEU A N 1
ATOM 872 C CA . LEU A 1 106 ? 6.557 -7.116 -11.435 1.00 60.09 106 LEU A CA 1
ATOM 873 C C . LEU A 1 106 ? 8.038 -7.196 -11.818 1.00 60.09 106 LEU A C 1
ATOM 875 O O . LEU A 1 106 ? 8.428 -8.153 -12.480 1.00 60.09 106 LEU A O 1
ATOM 879 N N . PHE A 1 107 ? 8.860 -6.243 -11.367 1.00 58.00 107 PHE A N 1
ATOM 880 C CA . PHE A 1 107 ? 10.306 -6.241 -11.618 1.00 58.00 107 PHE A CA 1
ATOM 881 C C . PHE A 1 107 ? 11.069 -7.308 -10.820 1.00 58.00 107 PHE A C 1
ATOM 883 O O . PHE A 1 107 ? 12.104 -7.775 -11.285 1.00 58.00 107 PHE A O 1
ATOM 890 N N . GLU A 1 108 ? 10.586 -7.674 -9.631 1.00 56.34 108 GLU A N 1
ATOM 891 C CA . GLU A 1 108 ? 11.225 -8.662 -8.747 1.00 56.34 108 GLU A CA 1
ATOM 892 C C . GLU A 1 108 ? 10.674 -10.088 -8.913 1.00 56.34 108 GLU A C 1
ATOM 894 O O . GLU A 1 108 ? 11.267 -11.028 -8.391 1.00 56.34 108 GLU A O 1
ATOM 899 N N . SER A 1 109 ? 9.552 -10.274 -9.618 1.00 56.88 109 SER A N 1
ATOM 900 C CA . SER A 1 109 ? 9.003 -11.608 -9.879 1.00 56.88 109 SER A CA 1
ATOM 901 C C . SER A 1 109 ? 9.924 -12.424 -10.789 1.00 56.88 109 SER A C 1
ATOM 903 O O . SER A 1 109 ? 10.563 -11.866 -11.674 1.00 56.88 109 SER A O 1
ATOM 905 N N . ASP A 1 110 ? 9.921 -13.752 -10.645 1.00 53.22 110 ASP A N 1
ATOM 906 C CA . ASP A 1 110 ? 10.608 -14.687 -11.560 1.00 53.22 110 ASP A CA 1
ATOM 907 C C . ASP A 1 110 ? 9.895 -14.820 -12.927 1.00 53.22 110 ASP A C 1
ATOM 909 O O . ASP A 1 110 ? 10.294 -15.604 -13.790 1.00 53.22 110 ASP A O 1
ATOM 913 N N . THR A 1 111 ? 8.807 -14.070 -13.131 1.00 51.00 111 THR A N 1
ATOM 914 C CA . THR A 1 111 ? 7.880 -14.186 -14.262 1.00 51.00 111 THR A CA 1
ATOM 915 C C . THR A 1 111 ? 7.646 -12.902 -15.075 1.00 51.00 111 THR A C 1
ATOM 917 O O . THR A 1 111 ? 6.568 -12.797 -15.671 1.00 51.00 111 THR A O 1
ATOM 920 N N . PRO A 1 112 ? 8.533 -11.890 -15.176 1.00 53.59 112 PRO A N 1
ATOM 921 C CA . PRO A 1 112 ? 8.241 -10.794 -16.072 1.00 53.59 112 PRO A CA 1
ATOM 922 C C . PRO A 1 112 ? 8.535 -11.323 -17.474 1.00 53.59 112 PRO A C 1
ATOM 924 O O . PRO A 1 112 ? 9.689 -11.492 -17.872 1.00 53.59 112 PRO A O 1
ATOM 927 N N . LEU A 1 113 ? 7.484 -11.598 -18.249 1.00 63.12 113 LEU A N 1
ATOM 928 C CA . LEU A 1 113 ? 7.623 -11.619 -19.699 1.00 63.12 113 LEU A CA 1
ATOM 929 C C . LEU A 1 113 ? 8.328 -10.309 -20.054 1.00 63.12 113 LEU A C 1
ATOM 931 O O . LEU A 1 113 ? 7.816 -9.232 -19.753 1.00 63.12 113 LEU A O 1
ATOM 935 N N . LEU A 1 114 ? 9.531 -10.417 -20.616 1.00 68.06 114 LEU A N 1
ATOM 936 C CA . LEU A 1 114 ? 10.444 -9.306 -20.908 1.00 68.06 114 LEU A CA 1
ATOM 937 C C . LEU A 1 114 ? 9.719 -8.153 -21.639 1.00 68.06 114 LEU A C 1
ATOM 939 O O . LEU A 1 114 ? 10.043 -6.980 -21.472 1.00 68.06 114 LEU A O 1
ATOM 943 N N . SER A 1 115 ? 8.665 -8.509 -22.380 1.00 69.88 115 SER A N 1
ATOM 944 C CA . SER A 1 115 ? 7.747 -7.629 -23.087 1.00 69.88 115 SER A CA 1
ATOM 945 C C . SER A 1 115 ? 6.789 -6.801 -22.228 1.00 69.88 115 SER A C 1
ATOM 947 O O . SER A 1 115 ? 6.302 -5.765 -22.674 1.00 69.88 115 SER A O 1
ATOM 949 N N . TYR A 1 116 ? 6.458 -7.200 -21.006 1.00 72.25 116 TYR A N 1
ATOM 950 C CA . TYR A 1 116 ? 5.517 -6.472 -20.148 1.00 72.25 116 TYR A CA 1
ATOM 951 C C . TYR A 1 116 ? 6.195 -5.353 -19.373 1.00 72.25 116 TYR A C 1
ATOM 953 O O . TYR A 1 116 ? 5.631 -4.267 -19.273 1.00 72.25 116 TYR A O 1
ATOM 961 N N . VAL A 1 117 ? 7.440 -5.579 -18.961 1.00 70.06 117 VAL A N 1
ATOM 962 C CA . VAL A 1 117 ? 8.242 -4.668 -18.137 1.00 70.06 117 VAL A CA 1
ATOM 963 C C . VAL A 1 117 ? 8.273 -3.239 -18.690 1.00 70.06 117 VAL A C 1
ATOM 965 O O . VAL A 1 117 ? 8.044 -2.287 -17.951 1.00 70.06 117 VAL A O 1
ATOM 968 N N . TYR A 1 118 ? 8.493 -3.080 -19.998 1.00 69.44 118 TYR A N 1
ATOM 969 C CA . TYR A 1 118 ? 8.561 -1.757 -20.629 1.00 69.44 118 TYR A CA 1
ATOM 970 C C . TYR A 1 118 ? 7.204 -1.026 -20.690 1.00 69.44 118 TYR A C 1
ATOM 972 O O . TYR A 1 118 ? 7.157 0.192 -20.559 1.00 69.44 118 TYR A O 1
ATOM 980 N N . ALA A 1 119 ? 6.081 -1.737 -20.853 1.00 70.00 119 ALA A N 1
ATOM 981 C CA . ALA A 1 119 ? 4.766 -1.080 -20.868 1.00 70.00 119 ALA A CA 1
ATOM 982 C C . ALA A 1 119 ? 4.289 -0.722 -19.460 1.00 70.00 119 ALA A C 1
ATOM 984 O O . ALA A 1 119 ? 3.760 0.364 -19.257 1.00 70.00 119 ALA A O 1
ATOM 985 N N . GLU A 1 120 ? 4.497 -1.623 -18.497 1.00 71.69 120 GLU A N 1
ATOM 986 C CA . GLU A 1 120 ? 4.165 -1.371 -17.092 1.00 71.69 120 GLU A CA 1
ATOM 987 C C . GLU A 1 120 ? 4.941 -0.168 -16.556 1.00 71.69 120 GLU A C 1
ATOM 989 O O . GLU A 1 120 ? 4.393 0.641 -15.819 1.00 71.69 120 GLU A O 1
ATOM 994 N N . TRP A 1 121 ? 6.183 0.012 -17.009 1.00 71.50 121 TRP A N 1
ATOM 995 C CA . TRP A 1 121 ? 6.968 1.208 -16.737 1.00 71.50 121 TRP A CA 1
ATOM 996 C C . TRP A 1 121 ? 6.290 2.509 -17.200 1.00 71.50 121 TRP A C 1
ATOM 998 O O . TRP A 1 121 ? 6.137 3.442 -16.413 1.00 71.50 121 TRP A O 1
ATOM 1008 N N . ASN A 1 122 ? 5.855 2.577 -18.461 1.00 68.81 122 ASN A N 1
ATOM 1009 C CA . ASN A 1 122 ? 5.189 3.771 -18.991 1.00 68.81 122 ASN A CA 1
ATOM 1010 C C . ASN A 1 122 ? 3.838 4.021 -18.306 1.00 68.81 122 ASN A C 1
ATOM 1012 O O . ASN A 1 122 ? 3.506 5.162 -17.996 1.00 68.81 122 ASN A O 1
ATOM 1016 N N . ASN A 1 123 ? 3.081 2.960 -18.014 1.00 72.31 123 ASN A N 1
ATOM 1017 C CA . ASN A 1 123 ? 1.825 3.066 -17.269 1.00 72.31 123 ASN A CA 1
ATOM 1018 C C . ASN A 1 123 ? 2.047 3.577 -15.845 1.00 72.31 123 ASN A C 1
ATOM 1020 O O . ASN A 1 123 ? 1.219 4.314 -15.315 1.00 72.31 123 ASN A O 1
ATOM 1024 N N . LEU A 1 124 ? 3.164 3.199 -15.225 1.00 70.69 124 LEU A N 1
ATOM 1025 C CA . LEU A 1 124 ? 3.522 3.650 -13.893 1.00 70.69 124 LEU A CA 1
ATOM 1026 C C . LEU A 1 124 ? 3.786 5.153 -13.872 1.00 70.69 124 LEU A C 1
ATOM 1028 O O . LEU A 1 124 ? 3.302 5.821 -12.965 1.00 70.69 124 LEU A O 1
ATOM 1032 N N . TYR A 1 125 ? 4.487 5.681 -14.880 1.00 66.38 125 TYR A N 1
ATOM 1033 C CA . TYR A 1 125 ? 4.719 7.121 -14.999 1.00 66.38 125 TYR A CA 1
ATOM 1034 C C . TYR A 1 125 ? 3.396 7.901 -14.996 1.00 66.38 125 TYR A C 1
ATOM 1036 O O . TYR A 1 125 ? 3.207 8.795 -14.178 1.00 66.38 125 TYR A O 1
ATOM 1044 N N . LEU A 1 126 ? 2.442 7.458 -15.818 1.00 69.88 126 LEU A N 1
ATOM 1045 C CA . LEU A 1 126 ? 1.093 8.030 -15.884 1.00 69.88 126 LEU A CA 1
ATOM 1046 C C . LEU A 1 126 ? 0.316 7.858 -14.566 1.00 69.88 126 LEU A C 1
ATOM 1048 O O . LEU A 1 126 ? -0.365 8.773 -14.118 1.00 69.88 126 LEU A O 1
ATOM 1052 N N . SER A 1 127 ? 0.453 6.703 -13.907 1.00 70.12 127 SER A N 1
ATOM 1053 C CA . SER A 1 127 ? -0.233 6.418 -12.637 1.00 70.12 127 SER A CA 1
ATOM 1054 C C . SER A 1 127 ? 0.268 7.289 -11.481 1.00 70.12 127 SER A C 1
ATOM 1056 O O . SER A 1 127 ? -0.478 7.531 -10.539 1.00 70.12 127 SER A O 1
ATOM 1058 N N . VAL A 1 128 ? 1.531 7.729 -11.514 1.00 67.38 128 VAL A N 1
ATOM 1059 C CA . VAL A 1 128 ? 2.085 8.659 -10.518 1.00 67.38 128 VAL A CA 1
ATOM 1060 C C . VAL A 1 128 ? 1.527 10.068 -10.736 1.00 67.38 128 VAL A C 1
ATOM 1062 O O . VAL A 1 128 ? 1.094 10.685 -9.765 1.00 67.38 128 VAL A O 1
ATOM 1065 N N . GLU A 1 129 ? 1.460 10.539 -11.988 1.00 66.56 129 GLU A N 1
ATOM 1066 C CA . GLU A 1 129 ? 0.891 11.856 -12.331 1.00 66.56 129 GLU A CA 1
ATOM 1067 C C . GLU A 1 129 ? -0.591 11.975 -11.919 1.00 66.56 129 GLU A C 1
ATOM 1069 O O . GLU A 1 129 ? -1.040 13.023 -11.457 1.00 66.56 129 GLU A O 1
ATOM 1074 N N . GLU A 1 130 ? -1.364 10.889 -12.024 1.00 67.69 130 GLU A N 1
ATOM 1075 C CA . GLU A 1 130 ? -2.793 10.869 -11.671 1.00 67.69 130 GLU A CA 1
ATOM 1076 C C . GLU A 1 130 ? -3.079 10.992 -10.160 1.00 67.69 130 GLU A C 1
ATOM 1078 O O . GLU A 1 130 ? -4.211 11.293 -9.769 1.00 67.69 130 GLU A O 1
ATOM 1083 N N . LEU A 1 131 ? -2.085 10.785 -9.289 1.00 63.69 131 LEU A N 1
ATOM 1084 C CA . LEU A 1 131 ? -2.283 10.774 -7.834 1.00 63.69 131 LEU A CA 1
ATOM 1085 C C . LEU A 1 131 ? -2.303 12.162 -7.179 1.00 63.69 131 LEU A C 1
ATOM 1087 O O . LEU A 1 131 ? -2.547 12.234 -5.974 1.00 63.69 131 LEU A O 1
ATOM 1091 N N . ASN A 1 132 ? -2.098 13.251 -7.937 1.00 62.09 132 ASN A N 1
ATOM 1092 C CA . ASN A 1 132 ? -2.078 14.632 -7.419 1.00 62.09 132 ASN A CA 1
ATOM 1093 C C . ASN A 1 132 ? -1.218 14.774 -6.148 1.00 62.09 132 ASN A C 1
ATOM 1095 O O . ASN A 1 132 ? -1.648 15.325 -5.130 1.00 62.09 132 ASN A O 1
ATOM 1099 N N . LEU A 1 133 ? -0.012 14.217 -6.194 1.00 64.94 133 LEU A N 1
ATOM 1100 C CA . LEU A 1 133 ? 0.942 14.283 -5.095 1.00 64.94 133 LEU A CA 1
ATOM 1101 C C . LEU A 1 133 ? 1.505 15.695 -4.961 1.00 64.94 133 LEU A C 1
ATOM 1103 O O . LEU A 1 133 ? 1.437 16.504 -5.887 1.00 64.94 133 LEU A O 1
ATOM 1107 N N . ASP A 1 134 ? 2.080 16.005 -3.799 1.00 70.12 134 ASP A N 1
ATOM 1108 C CA . ASP A 1 134 ? 2.956 17.166 -3.755 1.00 70.12 134 ASP A CA 1
ATOM 1109 C C . ASP A 1 134 ? 4.229 16.896 -4.574 1.00 70.12 134 ASP A C 1
ATOM 1111 O O . ASP A 1 134 ? 4.704 15.761 -4.683 1.00 70.12 134 ASP A O 1
ATOM 1115 N N . LEU A 1 135 ? 4.779 17.974 -5.135 1.00 68.81 135 LEU A N 1
ATOM 1116 C CA . LEU A 1 135 ? 5.957 17.944 -6.007 1.00 68.81 135 LEU A CA 1
ATOM 1117 C C . LEU A 1 135 ? 7.154 17.213 -5.381 1.00 68.81 135 LEU A C 1
ATOM 1119 O O . LEU A 1 135 ? 7.947 16.611 -6.098 1.00 68.81 135 LEU A O 1
ATOM 1123 N N . TYR A 1 136 ? 7.299 17.261 -4.054 1.00 72.25 136 TYR A N 1
ATOM 1124 C CA . TYR A 1 136 ? 8.437 16.656 -3.368 1.00 72.25 136 TYR A CA 1
ATOM 1125 C C . TYR A 1 136 ? 8.354 15.125 -3.374 1.00 72.25 136 TYR A C 1
ATOM 1127 O O . TYR A 1 136 ? 9.311 14.454 -3.766 1.00 72.25 136 TYR A O 1
ATOM 1135 N N . HIS A 1 137 ? 7.208 14.564 -2.981 1.00 69.31 137 HIS A N 1
ATOM 1136 C CA . HIS A 1 137 ? 7.009 13.114 -2.983 1.00 69.31 137 HIS A CA 1
ATOM 1137 C C . HIS A 1 137 ? 6.960 12.553 -4.405 1.00 69.31 137 HIS A C 1
ATOM 1139 O O . HIS A 1 137 ? 7.466 11.457 -4.651 1.00 69.31 137 HIS A O 1
ATOM 1145 N N . GLU A 1 138 ? 6.390 13.310 -5.343 1.00 69.38 138 GLU A N 1
ATOM 1146 C CA . GLU A 1 138 ? 6.371 12.962 -6.760 1.00 69.38 138 GLU A CA 1
ATOM 1147 C C . GLU A 1 138 ? 7.797 12.816 -7.316 1.00 69.38 138 GLU A C 1
ATOM 1149 O O . GLU A 1 138 ? 8.149 11.754 -7.838 1.00 69.38 138 GLU A O 1
ATOM 1154 N N . GLU A 1 139 ? 8.661 13.820 -7.124 1.00 73.75 139 GLU A N 1
ATOM 1155 C CA . GLU A 1 139 ? 10.061 13.763 -7.562 1.00 73.75 139 GLU A CA 1
ATOM 1156 C C . GLU A 1 139 ? 10.841 12.620 -6.901 1.00 73.75 139 GLU A C 1
ATOM 1158 O O . GLU A 1 139 ? 11.625 11.936 -7.564 1.00 73.75 139 GLU A O 1
ATOM 1163 N N . GLU A 1 140 ? 10.658 12.386 -5.601 1.00 74.19 140 GLU A N 1
ATOM 1164 C CA . GLU A 1 140 ? 11.380 11.333 -4.881 1.00 74.19 140 GLU A CA 1
ATOM 1165 C C . GLU A 1 140 ? 11.004 9.933 -5.392 1.00 74.19 140 GLU A C 1
ATOM 1167 O O . GLU A 1 140 ? 11.875 9.089 -5.646 1.00 74.19 140 GLU A O 1
ATOM 1172 N N . ILE A 1 141 ? 9.706 9.706 -5.607 1.00 72.12 141 ILE A N 1
ATOM 1173 C CA . ILE A 1 141 ? 9.175 8.467 -6.166 1.00 72.12 141 ILE A CA 1
ATOM 1174 C C . ILE A 1 141 ? 9.683 8.298 -7.597 1.00 72.12 141 ILE A C 1
ATOM 1176 O O . ILE A 1 141 ? 10.306 7.272 -7.891 1.00 72.12 141 ILE A O 1
ATOM 1180 N N . PHE A 1 142 ? 9.542 9.309 -8.458 1.00 72.81 142 PHE A N 1
ATOM 1181 C CA . PHE A 1 142 ? 10.056 9.256 -9.827 1.00 72.81 142 PHE A CA 1
ATOM 1182 C C . PHE A 1 142 ? 11.549 8.968 -9.884 1.00 72.81 142 PHE A C 1
ATOM 1184 O O . PHE A 1 142 ? 11.979 8.135 -10.684 1.00 72.81 142 PHE A O 1
ATOM 1191 N N . ASN A 1 143 ? 12.347 9.596 -9.024 1.00 75.12 143 ASN A N 1
ATOM 1192 C CA . ASN A 1 143 ? 13.783 9.358 -8.963 1.00 75.12 143 ASN A CA 1
ATOM 1193 C C . ASN A 1 143 ? 14.104 7.917 -8.555 1.00 75.12 143 ASN A C 1
ATOM 1195 O O . ASN A 1 143 ? 14.983 7.286 -9.155 1.00 75.12 143 ASN A O 1
ATOM 1199 N N . LEU A 1 144 ? 13.387 7.361 -7.575 1.00 72.81 144 LEU A N 1
ATOM 1200 C CA . LEU A 1 144 ? 13.587 5.983 -7.132 1.00 72.81 144 LEU A CA 1
ATOM 1201 C C . LEU A 1 144 ? 13.236 4.988 -8.235 1.00 72.81 144 LEU A C 1
ATOM 1203 O O . LEU A 1 144 ? 14.020 4.077 -8.523 1.00 72.81 144 LEU A O 1
ATOM 1207 N N . ILE A 1 145 ? 12.072 5.181 -8.850 1.00 71.38 145 ILE A N 1
ATOM 1208 C CA . ILE A 1 145 ? 11.582 4.344 -9.935 1.00 71.38 145 ILE A CA 1
ATOM 1209 C C . ILE A 1 145 ? 12.578 4.440 -11.100 1.00 71.38 145 ILE A C 1
ATOM 1211 O O . ILE A 1 145 ? 13.068 3.415 -11.576 1.00 71.38 145 ILE A O 1
ATOM 1215 N N . THR A 1 146 ? 12.976 5.655 -11.504 1.00 72.19 146 THR A N 1
ATOM 1216 C CA . THR A 1 146 ? 13.896 5.912 -12.636 1.00 72.19 146 THR A CA 1
ATOM 1217 C C . THR A 1 146 ? 15.264 5.296 -12.402 1.00 72.19 146 THR A C 1
ATOM 1219 O O . THR A 1 146 ? 15.834 4.685 -13.304 1.00 72.19 146 THR A O 1
ATOM 1222 N N . THR A 1 147 ? 15.798 5.409 -11.187 1.00 73.44 147 THR A N 1
ATOM 1223 C CA . THR A 1 147 ? 17.087 4.805 -10.824 1.00 73.44 147 THR A CA 1
ATOM 1224 C C . THR A 1 147 ? 17.025 3.284 -10.917 1.00 73.44 147 THR A C 1
ATOM 1226 O O . THR A 1 147 ? 17.940 2.653 -11.447 1.00 73.44 147 THR A O 1
ATOM 1229 N N . ARG A 1 148 ? 15.934 2.678 -10.436 1.00 69.50 148 ARG A N 1
ATOM 1230 C CA . ARG A 1 148 ? 15.724 1.229 -10.524 1.00 69.50 148 ARG A CA 1
ATOM 1231 C C . ARG A 1 148 ? 15.565 0.767 -11.964 1.00 69.50 148 ARG A C 1
ATOM 1233 O O . ARG A 1 148 ? 16.172 -0.231 -12.336 1.00 69.50 148 ARG A O 1
ATOM 1240 N N . PHE A 1 149 ? 14.833 1.509 -12.784 1.00 70.12 149 PHE A N 1
ATOM 1241 C CA . PHE A 1 149 ? 14.718 1.193 -14.199 1.00 70.12 149 PHE A CA 1
ATOM 1242 C C . PHE A 1 149 ? 16.034 1.334 -14.922 1.00 70.12 149 PHE A C 1
ATOM 1244 O O . PHE A 1 149 ? 16.426 0.383 -15.564 1.00 70.12 149 PHE A O 1
ATOM 1251 N N . LYS A 1 150 ? 16.787 2.421 -14.750 1.00 69.88 150 LYS A N 1
ATOM 1252 C CA . LYS A 1 150 ? 18.127 2.542 -15.349 1.00 69.88 150 LYS A CA 1
ATOM 1253 C C . LYS A 1 150 ? 19.050 1.376 -14.982 1.00 69.88 150 LYS A C 1
ATOM 1255 O O . LYS A 1 150 ? 19.875 0.985 -15.795 1.00 69.88 150 LYS A O 1
ATOM 1260 N N . PHE A 1 151 ? 18.907 0.819 -13.779 1.00 69.31 151 PHE A N 1
ATOM 1261 C CA . PHE A 1 151 ? 19.669 -0.354 -13.349 1.00 69.31 151 PHE A CA 1
ATOM 1262 C C . PHE A 1 151 ? 19.225 -1.659 -14.034 1.00 69.31 151 PHE A C 1
ATOM 1264 O O . PHE A 1 151 ? 20.068 -2.488 -14.362 1.00 69.31 151 PHE A O 1
ATOM 1271 N N . ILE A 1 152 ? 17.919 -1.859 -14.233 1.00 66.56 152 ILE A N 1
ATOM 1272 C CA . ILE A 1 152 ? 17.343 -3.107 -14.775 1.00 66.56 152 ILE A CA 1
ATOM 1273 C C . ILE A 1 152 ? 17.164 -3.040 -16.302 1.00 66.56 152 ILE A C 1
ATOM 1275 O O . ILE A 1 152 ? 17.068 -4.067 -16.974 1.00 66.56 152 ILE A O 1
ATOM 1279 N N . PHE A 1 153 ? 17.100 -1.836 -16.864 1.00 68.00 153 PHE A N 1
ATOM 1280 C CA . PHE A 1 153 ? 16.742 -1.592 -18.247 1.00 68.00 153 PHE A CA 1
ATOM 1281 C C . PHE A 1 153 ? 17.825 -2.126 -19.170 1.00 68.00 153 PHE A C 1
ATOM 1283 O O . PHE A 1 153 ? 18.924 -1.587 -19.278 1.00 68.00 153 PHE A O 1
ATOM 1290 N N . HIS A 1 154 ? 17.460 -3.181 -19.884 1.00 69.69 154 HIS A N 1
ATOM 1291 C CA . HIS A 1 154 ? 18.160 -3.650 -21.055 1.00 69.69 154 HIS A CA 1
ATOM 1292 C C . HIS A 1 154 ? 17.266 -3.393 -22.273 1.00 69.69 154 HIS A C 1
ATOM 1294 O O . HIS A 1 154 ? 16.089 -3.744 -22.230 1.00 69.69 154 HIS A O 1
ATOM 1300 N N . PRO A 1 155 ? 17.773 -2.867 -23.391 1.00 67.00 155 PRO A N 1
ATOM 1301 C CA . PRO A 1 155 ? 16.935 -2.575 -24.565 1.00 67.00 155 PRO A CA 1
ATOM 1302 C C . PRO A 1 155 ? 16.297 -3.809 -25.218 1.00 67.00 155 PRO A C 1
ATOM 1304 O O . PRO A 1 155 ? 15.302 -3.699 -25.929 1.00 67.00 155 PRO A O 1
ATOM 1307 N N . ALA A 1 156 ? 16.773 -5.006 -24.862 1.00 70.25 156 ALA A N 1
ATOM 1308 C CA . ALA A 1 156 ? 16.050 -6.260 -25.092 1.00 70.25 156 ALA A CA 1
ATOM 1309 C C . ALA A 1 156 ? 14.620 -6.269 -24.502 1.00 70.25 156 ALA A C 1
ATOM 1311 O O . ALA A 1 156 ? 13.759 -6.943 -25.051 1.00 70.25 156 ALA A O 1
ATOM 1312 N N . LEU A 1 157 ? 14.343 -5.513 -23.432 1.00 71.69 157 LEU A N 1
ATOM 1313 C CA . LEU A 1 157 ? 13.007 -5.315 -22.848 1.00 71.69 157 LEU A CA 1
ATOM 1314 C C . LEU A 1 157 ? 12.088 -4.534 -23.787 1.00 71.69 157 LEU A C 1
ATOM 1316 O O . LEU A 1 157 ? 10.949 -4.935 -24.008 1.00 71.69 157 LEU A O 1
ATOM 1320 N N . ALA A 1 158 ? 12.589 -3.442 -24.368 1.00 67.38 158 ALA A N 1
ATOM 1321 C CA . ALA A 1 158 ? 11.840 -2.660 -25.345 1.00 67.38 158 ALA A CA 1
ATOM 1322 C C . ALA A 1 158 ? 11.620 -3.457 -26.638 1.00 67.38 158 ALA A C 1
ATOM 1324 O O . ALA A 1 158 ? 10.510 -3.497 -27.156 1.00 67.38 158 ALA A O 1
ATOM 1325 N N . LEU A 1 159 ? 12.646 -4.174 -27.106 1.00 69.44 159 LEU A N 1
ATOM 1326 C CA . LEU A 1 159 ? 12.540 -5.079 -28.252 1.00 69.44 159 LEU A CA 1
ATOM 1327 C C . LEU A 1 159 ? 11.532 -6.203 -28.004 1.00 69.44 159 LEU A C 1
ATOM 1329 O O . LEU A 1 159 ? 10.701 -6.480 -28.859 1.00 69.44 159 LEU A O 1
ATOM 1333 N N . ALA A 1 160 ? 11.571 -6.839 -26.833 1.00 74.06 160 ALA A N 1
ATOM 1334 C CA . ALA A 1 160 ? 10.606 -7.869 -26.477 1.00 74.06 160 ALA A CA 1
ATOM 1335 C C . ALA A 1 160 ? 9.187 -7.306 -26.372 1.00 74.06 160 ALA A C 1
ATOM 1337 O O . ALA A 1 160 ? 8.248 -7.981 -26.777 1.00 74.06 160 ALA A O 1
ATOM 1338 N N . ASN A 1 161 ? 9.022 -6.083 -25.857 1.00 72.81 161 ASN A N 1
ATOM 1339 C CA . ASN A 1 161 ? 7.731 -5.393 -25.808 1.00 72.81 161 ASN A CA 1
ATOM 1340 C C . ASN A 1 161 ? 7.186 -5.139 -27.212 1.00 72.81 161 ASN A C 1
ATOM 1342 O O . ASN A 1 161 ? 6.019 -5.421 -27.465 1.00 72.81 161 ASN A O 1
ATOM 1346 N N . LEU A 1 162 ? 8.060 -4.692 -28.112 1.00 70.38 162 LEU A N 1
ATOM 1347 C CA . LEU A 1 162 ? 7.748 -4.421 -29.505 1.00 70.38 162 LEU A CA 1
ATOM 1348 C C . LEU A 1 162 ? 7.366 -5.695 -30.278 1.00 70.38 162 LEU A C 1
ATOM 1350 O O . LEU A 1 162 ? 6.452 -5.703 -31.096 1.00 70.38 162 LEU A O 1
ATOM 1354 N N . LEU A 1 163 ? 8.079 -6.788 -30.022 1.00 72.25 163 LEU A N 1
ATOM 1355 C CA . LEU A 1 163 ? 7.884 -8.068 -30.700 1.00 72.25 163 LEU A CA 1
ATOM 1356 C C . LEU A 1 163 ? 6.783 -8.927 -30.061 1.00 72.25 163 LEU A C 1
ATOM 1358 O O . LEU A 1 163 ? 6.560 -10.051 -30.514 1.00 72.25 163 LEU A O 1
ATOM 1362 N N . ASP A 1 164 ? 6.106 -8.438 -29.019 1.00 72.94 164 ASP A N 1
ATOM 1363 C CA . ASP A 1 164 ? 5.022 -9.169 -28.373 1.00 72.94 164 ASP A CA 1
ATOM 1364 C C . ASP A 1 164 ? 3.766 -9.143 -29.256 1.00 72.94 164 ASP A C 1
ATOM 1366 O O . ASP A 1 164 ? 3.143 -8.092 -29.405 1.00 72.94 164 ASP A O 1
ATOM 1370 N N . PRO A 1 165 ? 3.323 -10.289 -29.806 1.00 68.56 165 PRO A N 1
ATOM 1371 C CA . PRO A 1 165 ? 2.157 -10.340 -30.683 1.00 68.56 165 PRO A CA 1
ATOM 1372 C C . PRO A 1 165 ? 0.850 -9.966 -29.971 1.00 68.56 165 PRO A C 1
ATOM 1374 O O . PRO A 1 165 ? -0.160 -9.726 -30.632 1.00 68.56 165 PRO A O 1
ATOM 1377 N N . LYS A 1 166 ? 0.837 -9.932 -28.629 1.00 70.44 166 LYS A N 1
ATOM 1378 C CA . LYS A 1 166 ? -0.312 -9.469 -27.840 1.00 70.44 166 LYS A CA 1
ATOM 1379 C C . LYS A 1 166 ? -0.395 -7.944 -27.752 1.00 70.44 166 LYS A C 1
ATOM 1381 O O . LYS A 1 166 ? -1.422 -7.439 -27.300 1.00 70.44 166 LYS A O 1
ATOM 1386 N N . LYS A 1 167 ? 0.650 -7.212 -28.147 1.00 64.94 167 LYS A N 1
ATOM 1387 C CA . LYS A 1 167 ? 0.686 -5.748 -28.137 1.00 64.94 167 LYS A CA 1
ATOM 1388 C C . LYS A 1 167 ? 0.677 -5.223 -29.565 1.00 64.94 167 LYS A C 1
ATOM 1390 O O . LYS A 1 167 ? 1.440 -5.659 -30.418 1.00 64.94 167 LYS A O 1
ATOM 1395 N N . ALA A 1 168 ? -0.230 -4.288 -29.834 1.00 57.47 168 ALA A N 1
ATOM 1396 C CA . ALA A 1 168 ? -0.254 -3.606 -31.115 1.00 57.47 168 ALA A CA 1
ATOM 1397 C C . ALA A 1 168 ? 0.931 -2.640 -31.176 1.00 57.47 168 ALA A C 1
ATOM 1399 O O . ALA A 1 168 ? 1.035 -1.725 -30.362 1.00 57.47 168 ALA A O 1
ATOM 1400 N N . LEU A 1 169 ? 1.801 -2.864 -32.150 1.00 56.69 169 LEU A N 1
ATOM 1401 C CA . LEU A 1 169 ? 2.890 -1.968 -32.496 1.00 56.69 169 LEU A CA 1
ATOM 1402 C C . LEU A 1 169 ? 2.362 -0.582 -32.848 1.00 56.69 169 LEU A C 1
ATOM 1404 O O . LEU A 1 169 ? 1.565 -0.470 -33.786 1.00 56.69 169 LEU A O 1
ATOM 1408 N N . LYS A 1 170 ? 2.808 0.473 -32.151 1.00 59.22 170 LYS A N 1
ATOM 1409 C CA . LYS A 1 170 ? 2.606 1.826 -32.676 1.00 59.22 170 LYS A CA 1
ATOM 1410 C C . LYS A 1 170 ? 3.665 2.090 -33.755 1.00 59.22 170 LYS A C 1
ATOM 1412 O O . LYS A 1 170 ? 4.793 1.615 -33.625 1.00 59.22 170 LYS A O 1
ATOM 1417 N N . PRO A 1 171 ? 3.326 2.824 -34.829 1.00 54.66 171 PRO A N 1
ATOM 1418 C CA . PRO A 1 171 ? 4.241 3.064 -35.950 1.00 54.66 171 PRO A CA 1
ATOM 1419 C C . PRO A 1 171 ? 5.587 3.685 -35.543 1.00 54.66 171 PRO A C 1
ATOM 1421 O O . PRO A 1 171 ? 6.607 3.394 -36.167 1.00 54.66 171 PRO A O 1
ATOM 1424 N N . ASP A 1 172 ? 5.591 4.493 -34.481 1.00 61.03 172 ASP A N 1
ATOM 1425 C CA . ASP A 1 172 ? 6.740 5.314 -34.087 1.00 61.03 172 ASP A CA 1
ATOM 1426 C C . ASP A 1 172 ? 7.700 4.602 -33.110 1.00 61.03 172 ASP A C 1
ATOM 1428 O O . ASP A 1 172 ? 8.892 4.923 -33.075 1.00 61.03 172 ASP A O 1
ATOM 1432 N N . ASP A 1 173 ? 7.240 3.555 -32.407 1.00 58.38 173 ASP A N 1
ATOM 1433 C CA . ASP A 1 173 ? 8.016 2.817 -31.387 1.00 58.38 173 ASP A CA 1
ATOM 1434 C C . ASP A 1 173 ? 9.312 2.205 -31.963 1.00 58.38 173 ASP A C 1
ATOM 1436 O O . ASP A 1 173 ? 10.342 2.077 -31.293 1.00 58.38 173 ASP A O 1
ATOM 1440 N N . LEU A 1 174 ? 9.275 1.844 -33.248 1.00 58.44 174 LEU A N 1
ATOM 1441 C CA . LEU A 1 174 ? 10.392 1.250 -33.982 1.00 58.44 174 LEU A CA 1
ATOM 1442 C C . LEU A 1 174 ? 11.522 2.269 -34.227 1.00 58.44 174 LEU A C 1
ATOM 1444 O O . LEU A 1 174 ? 12.694 1.904 -34.278 1.00 58.44 174 LEU A O 1
ATOM 1448 N N . THR A 1 175 ? 11.187 3.553 -34.339 1.00 59.41 175 THR A N 1
ATOM 1449 C CA . THR A 1 175 ? 12.145 4.619 -34.661 1.00 59.41 175 THR A CA 1
ATOM 1450 C C . THR A 1 175 ? 12.664 5.293 -33.393 1.00 59.41 175 THR A C 1
ATOM 1452 O O . THR A 1 175 ? 13.866 5.533 -33.279 1.00 59.41 175 THR A O 1
ATOM 1455 N N . GLU A 1 176 ? 11.791 5.533 -32.412 1.00 59.03 176 GLU A N 1
ATOM 1456 C CA . GLU A 1 176 ? 12.145 6.207 -31.156 1.00 59.03 176 GLU A CA 1
ATOM 1457 C C . GLU A 1 176 ? 12.950 5.327 -30.193 1.00 59.03 176 GLU A C 1
ATOM 1459 O O . GLU A 1 176 ? 13.755 5.847 -29.424 1.00 59.03 176 GLU A O 1
ATOM 1464 N N . VAL A 1 177 ? 12.784 4.000 -30.238 1.00 58.31 177 VAL A N 1
ATOM 1465 C CA . VAL A 1 177 ? 13.405 3.109 -29.243 1.00 58.31 177 VAL A CA 1
ATOM 1466 C C . VAL A 1 177 ? 14.435 2.158 -29.858 1.00 58.31 177 VAL A C 1
ATOM 1468 O O . VAL A 1 177 ? 15.545 2.037 -29.338 1.00 58.31 177 VAL A O 1
ATOM 1471 N N . ILE A 1 178 ? 14.126 1.502 -30.985 1.00 56.69 178 ILE A N 1
ATOM 1472 C CA . ILE A 1 178 ? 15.046 0.519 -31.591 1.00 56.69 178 ILE A CA 1
ATOM 1473 C C . ILE A 1 178 ? 16.203 1.189 -32.325 1.00 56.69 178 ILE A C 1
ATOM 1475 O O . ILE A 1 178 ? 17.354 0.805 -32.119 1.00 56.69 178 ILE A O 1
ATOM 1479 N N . ILE A 1 179 ? 15.919 2.156 -33.202 1.00 63.03 179 ILE A N 1
ATOM 1480 C CA . ILE A 1 179 ? 16.958 2.776 -34.039 1.00 63.03 179 ILE A CA 1
ATOM 1481 C C . ILE A 1 179 ? 17.943 3.579 -33.181 1.00 63.03 179 ILE A C 1
ATOM 1483 O O . ILE A 1 179 ? 19.150 3.481 -33.394 1.00 63.03 179 ILE A O 1
ATOM 1487 N N . LEU A 1 180 ? 17.455 4.304 -32.170 1.00 63.59 180 LEU A N 1
ATOM 1488 C CA . LEU A 1 180 ? 18.296 4.997 -31.188 1.00 63.59 180 LEU A CA 1
ATOM 1489 C C . LEU A 1 180 ? 19.241 4.030 -30.451 1.00 63.59 180 LEU A C 1
ATOM 1491 O O . LEU A 1 180 ? 20.438 4.296 -30.372 1.00 63.59 180 LEU A O 1
ATOM 1495 N N . TYR A 1 181 ? 18.753 2.864 -30.016 1.00 59.53 181 TYR A N 1
ATOM 1496 C CA . TYR A 1 181 ? 19.581 1.860 -29.341 1.00 59.53 181 TYR A CA 1
ATOM 1497 C C . TYR A 1 181 ? 20.589 1.156 -30.257 1.00 59.53 181 TYR A C 1
ATOM 1499 O O . TYR A 1 181 ? 21.739 0.951 -29.858 1.00 59.53 181 TYR A O 1
ATOM 1507 N N . LEU A 1 182 ? 20.181 0.768 -31.471 1.00 57.97 182 LEU A N 1
ATOM 1508 C CA . LEU A 1 182 ? 21.109 0.207 -32.456 1.00 57.97 182 LEU A CA 1
ATOM 1509 C C . LEU A 1 182 ? 22.228 1.210 -32.734 1.00 57.97 182 LEU A C 1
ATOM 1511 O O . LEU A 1 182 ? 23.394 0.828 -32.771 1.00 57.97 182 LEU A O 1
ATOM 1515 N N . ASN A 1 183 ? 21.890 2.495 -32.827 1.00 63.41 183 ASN A N 1
ATOM 1516 C CA . ASN A 1 183 ? 22.883 3.542 -32.975 1.00 63.41 183 ASN A CA 1
ATOM 1517 C C . ASN A 1 183 ? 23.788 3.649 -31.742 1.00 63.41 183 ASN A C 1
ATOM 1519 O O . ASN A 1 183 ? 24.994 3.609 -31.928 1.00 63.41 183 ASN A O 1
ATOM 1523 N N . GLU A 1 184 ? 23.293 3.707 -30.503 1.00 58.81 184 GLU A N 1
ATOM 1524 C CA . GLU A 1 184 ? 24.141 3.818 -29.294 1.00 58.81 184 GLU A CA 1
ATOM 1525 C C . GLU A 1 184 ? 25.008 2.569 -29.011 1.00 58.81 184 GLU A C 1
ATOM 1527 O O . GLU A 1 184 ? 26.171 2.676 -28.608 1.00 58.81 184 GLU A O 1
ATOM 1532 N N . SER A 1 185 ? 24.484 1.371 -29.273 1.00 53.09 185 SER A N 1
ATOM 1533 C CA . SER A 1 185 ? 25.171 0.100 -28.978 1.00 53.09 185 SER A CA 1
ATOM 1534 C C . SER A 1 185 ? 26.174 -0.313 -30.042 1.00 53.09 185 SER A C 1
ATOM 1536 O O . SER A 1 185 ? 27.174 -0.954 -29.728 1.00 53.09 185 SER A O 1
ATOM 1538 N N . TYR A 1 186 ? 25.928 0.051 -31.302 1.00 53.28 186 TYR A N 1
ATOM 1539 C CA . TYR A 1 186 ? 26.867 -0.222 -32.389 1.00 53.28 186 TYR A CA 1
ATOM 1540 C C . TYR A 1 186 ? 27.811 0.950 -32.676 1.00 53.28 186 TYR A C 1
ATOM 1542 O O . TYR A 1 186 ? 28.902 0.703 -33.181 1.00 53.28 186 TYR A O 1
ATOM 1550 N N . SER A 1 187 ? 27.490 2.191 -32.286 1.00 52.50 187 SER A N 1
ATOM 1551 C CA . SER A 1 187 ? 28.461 3.300 -32.366 1.00 52.50 187 SER A CA 1
ATOM 1552 C C . SER A 1 187 ? 29.592 3.168 -31.340 1.00 52.50 187 SER A C 1
ATOM 1554 O O . SER A 1 187 ? 30.736 3.514 -31.643 1.00 52.50 187 SER A O 1
ATOM 1556 N N . SER A 1 188 ? 29.319 2.575 -30.172 1.00 46.03 188 SER A N 1
ATOM 1557 C CA . SER A 1 188 ? 30.339 2.208 -29.179 1.00 46.03 188 SER A CA 1
ATOM 1558 C C . SER A 1 188 ? 31.189 0.999 -29.604 1.00 46.03 188 SER A C 1
ATOM 1560 O O . SER A 1 188 ? 32.364 0.930 -29.245 1.00 46.03 188 SER A O 1
ATOM 1562 N N . ALA A 1 189 ? 30.658 0.100 -30.443 1.00 43.56 189 ALA A N 1
ATOM 1563 C CA . ALA A 1 189 ? 31.424 -0.999 -31.043 1.00 43.56 189 ALA A CA 1
ATOM 1564 C C . ALA A 1 189 ? 32.360 -0.540 -32.182 1.00 43.56 189 ALA A C 1
ATOM 1566 O O . ALA A 1 189 ? 33.391 -1.164 -32.412 1.00 43.56 189 ALA A O 1
ATOM 1567 N N . THR A 1 190 ? 32.053 0.565 -32.871 1.00 40.19 190 THR A N 1
ATOM 1568 C CA . THR A 1 190 ? 32.918 1.134 -33.926 1.00 40.19 190 THR A CA 1
ATOM 1569 C C . THR A 1 190 ? 33.990 2.109 -33.426 1.00 40.19 190 THR A C 1
ATOM 1571 O O . THR A 1 190 ? 34.823 2.534 -34.218 1.00 40.19 190 THR A O 1
ATOM 1574 N N . ALA A 1 191 ? 34.008 2.463 -32.135 1.00 38.50 191 ALA A N 1
ATOM 1575 C CA . ALA A 1 191 ? 35.041 3.333 -31.553 1.00 38.50 191 ALA A CA 1
ATOM 1576 C C . ALA A 1 191 ? 36.286 2.571 -31.048 1.00 38.50 191 ALA A C 1
ATOM 1578 O O . ALA A 1 191 ? 37.245 3.192 -30.592 1.00 38.50 191 ALA A O 1
ATOM 1579 N N . VAL A 1 192 ? 36.287 1.236 -31.137 1.00 39.22 192 VAL A N 1
ATOM 1580 C CA . VAL A 1 192 ? 37.449 0.386 -30.849 1.00 39.22 192 VAL A CA 1
ATOM 1581 C C . VAL A 1 192 ? 37.790 -0.421 -32.100 1.00 39.22 192 VAL A C 1
ATOM 1583 O O . VAL A 1 192 ? 37.534 -1.619 -32.164 1.00 39.22 192 VAL A O 1
ATOM 1586 N N . HIS A 1 193 ? 38.345 0.252 -33.108 1.00 33.25 193 HIS A N 1
ATOM 1587 C CA . HIS A 1 193 ? 39.209 -0.356 -34.121 1.00 33.25 193 HIS A CA 1
ATOM 1588 C C . HIS A 1 193 ? 40.168 0.676 -34.709 1.00 33.25 193 HIS A C 1
ATOM 1590 O O . HIS A 1 193 ? 39.701 1.771 -35.091 1.00 33.25 193 HIS A O 1
#

InterPro domains:
  IPR012337 Ribonuclease H-like superfamily [SSF53098] (4-169)

Secondary structure (DSSP, 8-state):
-TT-HHHHHHHHHHHHHHHHHHH-HHHHHHHHHSTT--PPPPPPTT-HHHHHHHHHHHHHTHHHHHHHHHSHHHHTTS-HHHHHHHHSHHHHHHHHHHHHTHHHHHHHSS---HHHHHHHHHHHHHHHHTT---HHHHHHHHHHHHHHHHHH--HHHHHHHHT-TTSPPPTTHIIIIIIHHHHHHHHTTTT--

Organism: NCBI:txid144679

Radius of gyration: 21.64 Å; chains: 1; bounding box: 59×33×60 Å

pLDDT: mean 73.85, std 12.95, range [33.25, 91.94]

Sequence (193 aa):
ILKLDWVEESMNNTKEIVTFFRSHYRAEAILQQEPNTIMLVKPVDTHWETYLDSVQSIIYCKIAIQTSVLQPTISNIIGYNLKTKILGEELWNKLELLKLLHFIKLFESDTPLLSYVYAEWNNLYLSVEELNLDLYHEEEIFNLITTRFKFIFHPALALANLLDPKKALKPDDLTEVIILYLNESYSSATAVH